Protein AF-V9LFE3-F1 (afdb_monomer_lite)

Sequence (189 aa):
MWGCLYLGGGCLFFPGLFWVCRRCLSGLPLDGWGPEDTVILSTRLVSSVQAVMASTAGFIVATSCSKHVLDDRHWLSDAYVLFAVPYFVYDIYAMFLCHWHRLRVKGHETGGLAAVLGSYLRRELLMVLHHVVMFAVCFPVSVFVRGGRGDFFVGCMFMAEISTPFVCLGKVLIQYRQQHTLLHRLNGL

Structure (mmCIF, N/CA/C/O backbone):
data_AF-V9LFE3-F1
#
_entry.id   AF-V9LFE3-F1
#
loop_
_atom_site.group_PDB
_atom_site.id
_atom_site.type_symbol
_atom_site.label_atom_id
_atom_site.label_alt_id
_atom_site.label_comp_id
_atom_site.label_asym_id
_atom_site.label_entity_id
_atom_site.label_seq_id
_atom_site.pdbx_PDB_ins_code
_atom_site.Cartn_x
_atom_site.Cartn_y
_atom_site.Cartn_z
_atom_site.occupancy
_atom_site.B_iso_or_equiv
_atom_site.auth_seq_id
_atom_site.auth_comp_id
_atom_site.auth_asym_id
_atom_site.auth_atom_id
_atom_site.pdbx_PDB_model_num
ATOM 1 N N . MET A 1 1 ? -22.895 4.779 3.098 1.00 58.62 1 MET A N 1
ATOM 2 C CA . MET A 1 1 ? -22.430 5.762 2.088 1.00 58.62 1 MET A CA 1
ATOM 3 C C . MET A 1 1 ? -20.943 6.093 2.210 1.00 58.62 1 MET A C 1
ATOM 5 O O . MET A 1 1 ? -20.298 6.197 1.180 1.00 58.62 1 MET A O 1
ATOM 9 N N . TRP A 1 2 ? -20.367 6.176 3.416 1.00 77.75 2 TRP A N 1
ATOM 10 C CA . TRP A 1 2 ? -18.939 6.490 3.604 1.00 77.75 2 TRP A CA 1
ATOM 11 C C . TRP A 1 2 ? -17.955 5.464 3.010 1.00 77.75 2 TRP A C 1
ATOM 13 O O . TRP A 1 2 ? -16.903 5.852 2.517 1.00 77.75 2 TRP A O 1
ATOM 23 N N . GLY A 1 3 ? -18.303 4.172 2.963 1.00 80.38 3 GLY A N 1
ATOM 24 C CA . GLY A 1 3 ? -17.391 3.143 2.441 1.00 80.38 3 GLY A CA 1
ATOM 25 C C . GLY A 1 3 ? -17.007 3.311 0.965 1.00 80.38 3 GLY A C 1
ATOM 26 O O . GLY A 1 3 ? -15.838 3.169 0.616 1.00 80.38 3 GLY A O 1
ATOM 27 N N . CYS A 1 4 ? -17.955 3.708 0.109 1.00 85.25 4 CYS A N 1
ATOM 28 C CA . CYS A 1 4 ? -17.670 4.001 -1.300 1.00 85.25 4 CYS A CA 1
ATOM 29 C C . CYS A 1 4 ? -16.761 5.226 -1.462 1.00 85.25 4 CYS A C 1
ATOM 31 O O . CYS A 1 4 ? -15.995 5.295 -2.419 1.00 85.25 4 CYS A O 1
ATOM 33 N N . LEU A 1 5 ? -16.830 6.178 -0.526 1.00 89.69 5 LEU A N 1
ATOM 34 C CA . LEU A 1 5 ? -15.997 7.376 -0.536 1.00 89.69 5 LEU A CA 1
ATOM 35 C C . LEU A 1 5 ? -14.534 7.035 -0.231 1.00 89.69 5 LEU A C 1
ATOM 37 O O . LEU A 1 5 ? -13.647 7.509 -0.933 1.00 89.69 5 LEU A O 1
ATOM 41 N N . TYR A 1 6 ? -14.276 6.170 0.755 1.00 90.31 6 TYR A N 1
ATOM 42 C CA . TYR A 1 6 ? -12.914 5.718 1.068 1.00 90.31 6 TYR A CA 1
ATOM 43 C C . TYR A 1 6 ? -12.318 4.854 -0.047 1.00 90.31 6 TYR A C 1
ATOM 45 O O . TYR A 1 6 ? -11.174 5.077 -0.437 1.00 90.31 6 TYR A O 1
ATOM 53 N N . LEU A 1 7 ? -13.108 3.937 -0.617 1.00 89.19 7 LEU A N 1
ATOM 54 C CA . LEU A 1 7 ? -12.692 3.132 -1.770 1.00 89.19 7 LEU A CA 1
ATOM 55 C C . LEU A 1 7 ? -12.387 4.011 -2.989 1.00 89.19 7 LEU A C 1
ATOM 57 O O . LEU A 1 7 ? -11.324 3.887 -3.591 1.00 89.19 7 L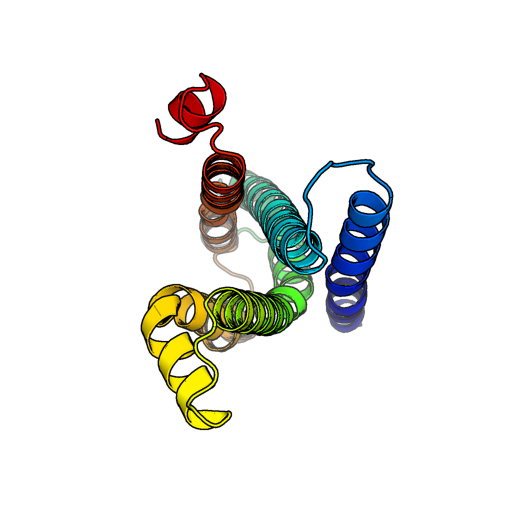EU A O 1
ATOM 61 N N . GLY A 1 8 ? -13.286 4.939 -3.330 1.00 90.44 8 GLY A N 1
ATOM 62 C CA . GLY A 1 8 ? -13.074 5.890 -4.422 1.00 90.44 8 GLY A CA 1
ATOM 63 C C . GLY A 1 8 ? -11.854 6.782 -4.183 1.00 90.44 8 GLY A C 1
ATOM 64 O O . GLY A 1 8 ? -11.051 6.985 -5.092 1.00 90.44 8 GLY A O 1
ATOM 65 N N . GLY A 1 9 ? -11.672 7.244 -2.943 1.00 91.31 9 GLY A N 1
ATOM 66 C CA . GLY A 1 9 ? -10.499 7.998 -2.514 1.00 91.31 9 GLY A CA 1
ATOM 67 C C . GLY A 1 9 ? -9.203 7.224 -2.738 1.00 91.31 9 GLY A C 1
ATOM 68 O O . GLY A 1 9 ? -8.291 7.755 -3.361 1.00 91.31 9 GLY A O 1
ATOM 69 N N . GLY A 1 10 ? -9.138 5.957 -2.319 1.00 91.25 10 GLY A N 1
ATOM 70 C CA . GLY A 1 10 ? -7.977 5.094 -2.558 1.00 91.25 10 GLY A CA 1
ATOM 71 C C . GLY A 1 10 ? -7.714 4.861 -4.050 1.00 91.25 10 GLY A C 1
ATOM 72 O O . GLY A 1 10 ? -6.582 5.018 -4.509 1.00 91.25 10 GLY A O 1
ATOM 73 N N . CYS A 1 11 ? -8.757 4.571 -4.836 1.00 91.69 11 CYS A N 1
ATOM 74 C CA . CYS A 1 11 ? -8.651 4.361 -6.286 1.00 91.69 11 CYS A CA 1
ATOM 75 C C . CYS A 1 11 ? -8.083 5.573 -7.039 1.00 91.69 11 CYS A C 1
ATOM 77 O O . CYS A 1 11 ? -7.427 5.394 -8.060 1.00 91.69 11 CYS A O 1
ATOM 79 N N . LEU A 1 12 ? -8.329 6.794 -6.559 1.00 93.19 12 LEU A N 1
ATOM 80 C CA . LEU A 1 12 ? -7.754 8.011 -7.137 1.00 93.19 12 LEU A CA 1
ATOM 81 C C . LEU A 1 12 ? -6.372 8.321 -6.552 1.00 93.19 12 LEU A C 1
ATOM 83 O O . LEU A 1 12 ? -5.463 8.717 -7.283 1.00 93.19 12 LEU A O 1
ATOM 87 N N . PHE A 1 13 ? -6.205 8.124 -5.244 1.00 93.81 13 PHE A N 1
ATOM 88 C CA . PHE A 1 13 ? -5.008 8.511 -4.511 1.00 93.81 13 PHE A CA 1
ATOM 89 C C . PHE A 1 13 ? -3.768 7.732 -4.956 1.00 93.81 13 PHE A C 1
ATOM 91 O O . PHE A 1 13 ? -2.771 8.361 -5.294 1.00 93.81 13 PHE A O 1
ATOM 98 N N . PHE A 1 14 ? -3.800 6.394 -5.002 1.00 92.56 14 PHE A N 1
ATOM 99 C CA . PHE A 1 14 ? -2.584 5.616 -5.297 1.00 92.56 14 PHE A CA 1
ATOM 100 C C . PHE A 1 14 ? -2.098 5.770 -6.750 1.00 92.56 14 PHE A C 1
ATOM 102 O O . PHE A 1 14 ? -0.917 6.075 -6.943 1.00 92.56 14 PHE A O 1
ATOM 109 N N . PRO A 1 15 ? -2.961 5.664 -7.783 1.00 90.56 15 PRO A N 1
ATOM 110 C CA . PRO A 1 15 ? -2.545 5.927 -9.160 1.00 90.56 15 PRO A CA 1
ATOM 111 C C . PRO A 1 15 ? -2.177 7.397 -9.394 1.00 90.56 15 PRO A C 1
ATOM 113 O O . PRO A 1 15 ? -1.238 7.688 -10.137 1.00 90.56 15 PRO A O 1
ATOM 116 N N . GLY A 1 16 ? -2.882 8.329 -8.741 1.00 91.00 16 GLY A N 1
ATOM 117 C CA . GLY A 1 16 ? -2.567 9.756 -8.791 1.00 91.00 16 GLY A CA 1
ATOM 118 C C . GLY A 1 16 ? -1.192 10.058 -8.197 1.00 91.00 16 GLY A C 1
ATOM 119 O O . GLY A 1 16 ? -0.379 10.724 -8.837 1.00 91.00 16 GLY A O 1
ATOM 120 N N . LEU A 1 17 ? -0.890 9.501 -7.022 1.00 91.75 17 LEU A N 1
ATOM 121 C CA . LEU A 1 17 ? 0.412 9.628 -6.372 1.00 91.75 17 LEU A CA 1
ATOM 122 C C . LEU A 1 17 ? 1.524 9.051 -7.249 1.00 91.75 17 LEU A C 1
ATOM 124 O O . LEU A 1 17 ? 2.542 9.708 -7.443 1.00 91.75 17 LEU A O 1
ATOM 128 N N . PHE A 1 18 ? 1.311 7.877 -7.850 1.00 90.44 18 PHE A N 1
ATOM 129 C CA . PHE A 1 18 ? 2.262 7.304 -8.802 1.00 90.44 18 PHE A CA 1
ATOM 130 C C . PHE A 1 18 ? 2.547 8.245 -9.974 1.00 90.44 18 PHE A C 1
ATOM 132 O O . PHE A 1 18 ? 3.706 8.457 -10.332 1.00 90.44 18 PHE A O 1
ATOM 139 N N . TRP A 1 19 ? 1.500 8.824 -10.567 1.00 89.88 19 TRP A N 1
ATOM 140 C CA . TRP A 1 19 ? 1.645 9.753 -11.682 1.00 89.88 19 TRP A CA 1
ATOM 141 C C . TRP A 1 19 ? 2.422 11.009 -11.279 1.00 89.88 19 TRP A C 1
ATOM 143 O O . TRP A 1 19 ? 3.347 11.398 -11.994 1.00 89.88 19 TRP A O 1
ATOM 153 N N . VAL A 1 20 ? 2.105 11.597 -10.120 1.00 91.06 20 VAL A N 1
ATOM 154 C CA . VAL A 1 20 ? 2.820 12.760 -9.570 1.00 91.06 20 VAL A CA 1
ATOM 155 C C . VAL A 1 20 ? 4.286 12.417 -9.311 1.00 91.06 20 VAL A C 1
ATOM 157 O O . VAL A 1 20 ? 5.162 13.109 -9.827 1.00 91.06 20 VAL A O 1
ATOM 160 N N . CYS A 1 21 ? 4.572 11.319 -8.601 1.00 88.31 21 CYS A N 1
ATOM 161 C CA . CYS A 1 21 ? 5.936 10.855 -8.341 1.00 88.31 21 CYS A CA 1
ATOM 162 C C . CYS A 1 21 ? 6.718 10.673 -9.642 1.00 88.31 21 CYS A C 1
ATOM 164 O O . CYS A 1 21 ? 7.835 11.175 -9.768 1.00 88.31 21 CYS A O 1
ATOM 166 N N . ARG A 1 22 ? 6.110 10.028 -10.642 1.00 86.62 22 ARG A N 1
ATOM 167 C CA . ARG A 1 22 ? 6.733 9.817 -11.948 1.00 86.62 22 ARG A CA 1
ATOM 168 C C . ARG A 1 22 ? 7.043 11.135 -12.645 1.00 86.62 22 ARG A C 1
ATOM 170 O O . ARG A 1 22 ? 8.123 11.268 -13.213 1.00 86.62 22 ARG A O 1
ATOM 177 N N . ARG A 1 23 ? 6.126 12.106 -12.600 1.00 87.25 23 ARG A N 1
ATOM 178 C CA . ARG A 1 23 ? 6.317 13.426 -13.217 1.00 87.25 23 ARG A CA 1
ATOM 179 C C . ARG A 1 23 ? 7.436 14.208 -12.544 1.00 87.25 23 ARG A C 1
ATOM 181 O O . ARG A 1 23 ? 8.324 14.691 -13.242 1.00 87.25 23 ARG A O 1
ATOM 188 N N . CYS A 1 24 ? 7.429 14.267 -11.214 1.00 86.81 24 CYS A N 1
ATOM 189 C CA . CYS A 1 24 ? 8.472 14.926 -10.434 1.00 86.81 24 CYS A CA 1
ATOM 190 C C . CYS A 1 24 ? 9.845 14.297 -10.698 1.00 86.81 24 CYS A C 1
ATOM 192 O O . CYS A 1 24 ? 10.793 15.014 -10.992 1.00 86.81 24 CYS A O 1
ATOM 194 N N . LEU A 1 25 ? 9.938 12.964 -10.679 1.00 85.31 25 LEU A N 1
ATOM 195 C CA . LEU A 1 25 ? 11.189 12.249 -10.935 1.00 85.31 25 LEU A CA 1
ATOM 196 C C . LEU A 1 25 ? 11.677 12.409 -12.379 1.00 85.31 25 LEU A C 1
ATOM 198 O O . LEU A 1 25 ? 12.873 12.549 -12.594 1.00 85.31 25 LEU A O 1
ATOM 202 N N . SER A 1 26 ? 10.771 12.441 -13.363 1.00 81.62 26 SER A N 1
ATOM 203 C CA . SER A 1 26 ? 11.136 12.690 -14.766 1.00 81.62 26 SER A CA 1
ATOM 204 C C . SER A 1 26 ? 11.631 14.114 -15.036 1.00 81.62 26 SER A C 1
ATOM 206 O O . SER A 1 26 ? 12.258 14.351 -16.062 1.00 81.62 26 SER A O 1
ATOM 208 N N . GLY A 1 27 ? 11.324 15.063 -14.145 1.00 76.75 27 GLY A N 1
ATOM 209 C CA . GLY A 1 27 ? 11.787 16.447 -14.235 1.00 76.75 27 GLY A CA 1
ATOM 210 C C . GLY A 1 27 ? 13.125 16.703 -13.540 1.00 76.75 27 GLY A C 1
ATOM 211 O O . GLY A 1 27 ? 13.652 17.807 -13.651 1.00 76.75 27 GLY A O 1
ATOM 212 N N . LEU A 1 28 ? 13.674 15.721 -12.816 1.00 79.62 28 LEU A N 1
ATOM 213 C CA . LEU A 1 28 ? 14.974 15.860 -12.165 1.00 79.62 28 LEU A CA 1
ATOM 214 C C . LEU A 1 28 ? 16.099 15.577 -13.176 1.00 79.62 28 LEU A C 1
ATOM 216 O O . LEU A 1 28 ? 16.044 14.556 -13.864 1.00 79.62 28 LEU A O 1
ATOM 220 N N . PRO A 1 29 ? 17.135 16.432 -13.254 1.00 64.88 29 PRO A N 1
ATOM 221 C CA . PRO A 1 29 ? 18.301 16.213 -14.106 1.00 64.88 29 PRO A CA 1
ATOM 222 C C . PRO A 1 29 ? 19.213 15.158 -13.466 1.00 64.88 29 PRO A C 1
ATOM 224 O O . PRO A 1 29 ? 20.249 15.467 -12.883 1.00 64.88 29 PRO A O 1
ATOM 227 N N . LEU A 1 30 ? 18.774 13.902 -13.493 1.00 68.00 30 LEU A N 1
ATOM 228 C CA . LEU A 1 30 ? 19.536 12.768 -12.987 1.00 68.00 30 LEU A CA 1
ATOM 229 C C . LEU A 1 30 ? 20.220 12.088 -14.170 1.00 68.00 30 LEU A C 1
ATOM 231 O O . LEU A 1 30 ? 19.595 11.348 -14.932 1.00 68.00 30 LEU A O 1
ATOM 235 N N . ASP A 1 31 ? 21.509 12.380 -14.330 1.00 60.41 31 ASP A N 1
ATOM 236 C CA . ASP A 1 31 ? 22.334 11.808 -15.390 1.00 60.41 31 ASP A CA 1
ATOM 237 C C . ASP A 1 31 ? 22.309 10.271 -15.337 1.00 60.41 31 ASP A C 1
ATOM 239 O O . ASP A 1 31 ? 22.557 9.652 -14.299 1.00 60.41 31 ASP A O 1
ATOM 243 N N . GLY A 1 32 ? 21.998 9.649 -16.478 1.00 65.50 32 GLY A N 1
ATOM 244 C CA . GLY A 1 32 ? 22.015 8.193 -16.656 1.00 65.50 32 GLY A CA 1
ATOM 245 C C . GLY A 1 32 ? 20.715 7.451 -16.328 1.00 65.50 32 GLY A C 1
ATOM 246 O O . GLY A 1 32 ? 20.719 6.222 -16.341 1.00 65.50 32 GLY A O 1
ATOM 247 N N . TRP A 1 33 ? 19.611 8.149 -16.048 1.00 69.69 33 TRP A N 1
ATOM 248 C CA . TRP A 1 33 ? 18.337 7.502 -15.722 1.00 69.69 33 TRP A CA 1
ATOM 249 C C . TRP A 1 33 ? 17.529 7.108 -16.949 1.00 69.69 33 TRP A C 1
ATOM 251 O O . TRP A 1 33 ? 17.195 7.940 -17.795 1.00 69.69 33 TRP A O 1
ATOM 261 N N . GLY A 1 34 ? 17.146 5.834 -17.004 1.00 74.25 34 GLY A N 1
ATOM 262 C CA . GLY A 1 34 ? 16.166 5.359 -17.967 1.00 74.25 34 GLY A CA 1
ATOM 263 C C . GLY A 1 34 ? 14.728 5.621 -17.496 1.00 74.25 34 GLY A C 1
ATOM 264 O O . GLY A 1 34 ? 14.469 5.736 -16.295 1.00 74.25 34 GLY A O 1
ATOM 265 N N . PRO A 1 35 ? 13.741 5.604 -18.414 1.00 77.62 35 PRO A N 1
ATOM 266 C CA . PRO A 1 35 ? 12.318 5.641 -18.061 1.00 77.62 35 PRO A CA 1
ATOM 267 C C . PRO A 1 35 ? 11.895 4.551 -17.060 1.00 77.62 35 PRO A C 1
ATOM 269 O O . PRO A 1 35 ? 10.905 4.704 -16.344 1.00 77.62 35 PRO A O 1
ATOM 272 N N . GLU A 1 36 ? 12.637 3.443 -17.012 1.00 80.19 36 GLU A N 1
ATOM 273 C CA . GLU A 1 36 ? 12.375 2.306 -16.131 1.00 80.19 36 GLU A CA 1
ATOM 274 C C . GLU A 1 36 ? 12.757 2.576 -14.673 1.00 80.19 36 GLU A C 1
ATOM 276 O O . GLU A 1 36 ? 12.017 2.196 -13.763 1.00 80.19 36 GLU A O 1
ATOM 281 N N . ASP A 1 37 ? 13.869 3.281 -14.441 1.00 81.69 37 ASP A N 1
ATOM 282 C CA . ASP A 1 37 ? 14.317 3.660 -13.100 1.00 81.69 37 ASP A CA 1
ATOM 283 C C . ASP A 1 37 ? 13.295 4.587 -12.441 1.00 81.69 37 ASP A C 1
ATOM 285 O O . ASP A 1 37 ? 12.937 4.402 -11.274 1.00 81.69 37 ASP A O 1
ATOM 289 N N . THR A 1 38 ? 12.730 5.514 -13.224 1.00 84.88 38 THR A N 1
ATOM 290 C CA . THR A 1 38 ? 11.641 6.395 -12.791 1.00 84.88 38 THR A CA 1
ATOM 291 C C . THR A 1 38 ? 10.412 5.598 -12.355 1.00 84.88 38 THR A C 1
ATOM 293 O O . THR A 1 38 ? 9.830 5.898 -11.313 1.00 84.88 38 THR A O 1
ATOM 296 N N . VAL A 1 39 ? 10.005 4.575 -13.117 1.00 85.44 39 VAL A N 1
ATOM 297 C CA . VAL A 1 39 ? 8.837 3.732 -12.793 1.00 85.44 39 VAL A CA 1
ATOM 298 C C . VAL A 1 39 ? 9.082 2.909 -11.529 1.00 85.44 39 VAL A C 1
ATOM 300 O O . VAL A 1 39 ? 8.218 2.857 -10.649 1.00 85.44 39 VAL A O 1
ATOM 303 N N . ILE A 1 40 ? 10.267 2.307 -11.403 1.00 85.38 40 ILE A N 1
ATOM 304 C CA . ILE A 1 40 ? 10.643 1.506 -10.233 1.00 85.38 40 ILE A CA 1
ATOM 305 C C . ILE A 1 40 ? 10.676 2.375 -8.975 1.00 85.38 40 ILE A C 1
ATOM 307 O O . ILE A 1 40 ? 10.123 1.982 -7.946 1.00 85.38 40 ILE A O 1
ATOM 311 N N . LEU A 1 41 ? 11.295 3.555 -9.046 1.00 87.19 41 LEU A N 1
ATOM 312 C CA . LEU A 1 41 ? 11.370 4.458 -7.904 1.00 87.19 41 LEU A CA 1
ATOM 313 C C . LEU A 1 41 ? 9.994 5.020 -7.535 1.00 87.19 41 LEU A C 1
ATOM 315 O O . LEU A 1 41 ? 9.644 5.012 -6.359 1.00 87.19 41 LEU A O 1
ATOM 319 N N . SER A 1 42 ? 9.185 5.425 -8.519 1.00 88.94 42 SER A N 1
ATOM 320 C CA . SER A 1 42 ? 7.816 5.909 -8.278 1.00 88.94 42 SER A CA 1
ATOM 321 C C . SER A 1 42 ? 6.968 4.858 -7.568 1.00 88.94 42 SER A C 1
ATOM 323 O O . SER A 1 42 ? 6.281 5.176 -6.604 1.00 88.94 42 SER A O 1
ATOM 325 N N . THR A 1 43 ? 7.061 3.596 -7.997 1.00 88.81 43 THR A N 1
ATOM 326 C CA . THR A 1 43 ? 6.357 2.481 -7.346 1.00 88.81 43 THR A CA 1
ATOM 327 C C . THR A 1 43 ? 6.792 2.340 -5.890 1.00 88.81 43 THR A C 1
ATOM 329 O O . THR A 1 43 ? 5.952 2.341 -4.999 1.00 88.81 43 THR A O 1
ATOM 332 N N . ARG A 1 44 ? 8.106 2.325 -5.626 1.00 89.25 44 ARG A N 1
ATOM 333 C CA . ARG A 1 44 ? 8.642 2.216 -4.260 1.00 89.25 44 ARG A CA 1
ATOM 334 C C . ARG A 1 44 ? 8.225 3.379 -3.362 1.00 89.25 44 ARG A C 1
ATOM 336 O O . ARG A 1 44 ? 7.980 3.152 -2.184 1.00 89.25 44 ARG A O 1
ATOM 343 N N . LEU A 1 45 ? 8.142 4.598 -3.898 1.00 89.88 45 LEU A N 1
ATOM 344 C CA . LEU A 1 45 ? 7.671 5.768 -3.153 1.00 89.88 45 LEU A CA 1
ATOM 345 C C . LEU A 1 45 ? 6.198 5.629 -2.761 1.00 89.88 45 LEU A C 1
ATOM 347 O O . LEU A 1 45 ? 5.860 5.896 -1.611 1.00 89.88 45 LEU A O 1
ATOM 351 N N . VAL A 1 46 ? 5.339 5.172 -3.679 1.00 92.88 46 VAL A N 1
ATOM 352 C CA . VAL A 1 46 ? 3.919 4.921 -3.383 1.00 92.88 46 VAL A CA 1
ATOM 353 C C . VAL A 1 46 ? 3.778 3.871 -2.282 1.00 92.88 46 VAL A C 1
ATOM 355 O O . VAL A 1 46 ? 3.042 4.108 -1.324 1.00 92.88 46 VAL A O 1
ATOM 358 N N . SER A 1 47 ? 4.528 2.766 -2.359 1.00 91.62 47 SER A N 1
ATOM 359 C CA . SER A 1 47 ? 4.523 1.728 -1.320 1.00 91.62 47 SER A CA 1
ATOM 360 C C . SER A 1 47 ? 5.020 2.254 0.033 1.00 91.62 47 SER A C 1
ATOM 362 O O . SER A 1 47 ? 4.402 1.988 1.059 1.00 91.62 47 SER A O 1
ATOM 364 N N . SER A 1 48 ? 6.082 3.070 0.057 1.00 91.50 48 SER A N 1
ATOM 365 C CA . SER A 1 48 ? 6.567 3.713 1.288 1.00 91.50 48 SER A CA 1
ATOM 366 C C . SER A 1 48 ? 5.528 4.650 1.908 1.00 91.50 48 SER A C 1
ATOM 368 O O . SER A 1 48 ? 5.338 4.640 3.123 1.00 91.50 48 SER A O 1
ATOM 370 N N . VAL A 1 49 ? 4.843 5.461 1.092 1.00 93.56 49 VAL A N 1
ATOM 371 C CA . VAL A 1 49 ? 3.789 6.367 1.572 1.00 93.56 49 VAL A CA 1
ATOM 372 C C . VAL A 1 49 ? 2.617 5.576 2.133 1.00 93.56 49 VAL A C 1
ATOM 374 O O . VAL A 1 49 ? 2.130 5.916 3.210 1.00 93.56 49 VAL A O 1
ATOM 377 N N . GLN A 1 50 ? 2.194 4.502 1.456 1.00 94.44 50 GLN A N 1
ATOM 378 C CA . GLN A 1 50 ? 1.174 3.614 2.001 1.00 94.44 50 GLN A CA 1
ATOM 379 C C . GLN A 1 50 ? 1.606 3.111 3.373 1.00 94.44 50 GLN A C 1
ATOM 381 O O . GLN A 1 50 ? 0.869 3.304 4.336 1.00 94.44 50 GLN A O 1
ATOM 386 N N . ALA A 1 51 ? 2.798 2.530 3.468 1.00 92.75 51 ALA A N 1
ATOM 387 C CA . ALA A 1 51 ? 3.266 1.875 4.676 1.00 92.75 51 ALA A CA 1
ATOM 388 C C . ALA A 1 51 ? 3.347 2.824 5.878 1.00 92.75 51 ALA A C 1
ATOM 390 O O . ALA A 1 51 ? 2.981 2.453 6.996 1.00 92.75 51 ALA A O 1
ATOM 391 N N . VAL A 1 52 ? 3.767 4.073 5.654 1.00 93.81 52 VAL A N 1
ATOM 392 C CA . VAL A 1 52 ? 3.749 5.121 6.684 1.00 93.81 52 VAL A CA 1
ATOM 393 C C . VAL A 1 52 ? 2.318 5.450 7.099 1.00 93.81 52 VAL A C 1
ATOM 395 O O . VAL A 1 52 ? 2.040 5.526 8.296 1.00 93.81 52 VAL A O 1
ATOM 398 N N . MET A 1 53 ? 1.390 5.604 6.149 1.00 95.31 53 MET A N 1
ATOM 399 C CA . MET A 1 53 ? -0.019 5.845 6.475 1.00 95.31 53 MET A CA 1
ATOM 400 C C . MET A 1 53 ? -0.627 4.670 7.251 1.00 95.31 53 MET A C 1
ATOM 402 O O . MET A 1 53 ? -1.328 4.904 8.232 1.00 95.31 53 MET A O 1
ATOM 406 N N . ALA A 1 54 ? -0.332 3.429 6.852 1.00 94.44 54 ALA A N 1
ATOM 407 C CA . ALA A 1 54 ? -0.823 2.217 7.501 1.00 94.44 54 ALA A CA 1
ATOM 408 C C . ALA A 1 54 ? -0.301 2.136 8.923 1.00 94.44 54 ALA A C 1
ATOM 410 O O . ALA A 1 54 ? -1.082 2.027 9.862 1.00 94.44 54 ALA A O 1
ATOM 411 N N . SER A 1 55 ? 1.005 2.306 9.097 1.00 93.81 55 SER A N 1
ATOM 412 C CA . SER A 1 55 ? 1.637 2.263 10.412 1.00 93.81 55 SER A CA 1
ATOM 413 C C . SER A 1 55 ? 1.125 3.369 11.329 1.00 93.81 55 SER A C 1
ATOM 415 O O . SER A 1 55 ? 0.853 3.122 12.500 1.00 93.81 55 SER A O 1
ATOM 417 N N . THR A 1 56 ? 0.918 4.574 10.792 1.00 95.19 56 THR A N 1
ATOM 418 C CA . THR A 1 56 ? 0.355 5.700 11.550 1.00 95.19 56 THR A CA 1
ATOM 419 C C . THR A 1 56 ? -1.084 5.415 11.974 1.00 95.19 56 THR A C 1
ATOM 421 O O . THR A 1 56 ? -1.427 5.567 13.146 1.00 95.19 56 THR A O 1
ATOM 424 N N . ALA A 1 57 ? -1.926 4.949 11.046 1.00 95.00 57 ALA A N 1
ATOM 425 C CA . ALA A 1 57 ? -3.301 4.566 11.348 1.00 95.00 57 ALA A CA 1
ATOM 426 C C . ALA A 1 57 ? -3.351 3.422 12.369 1.00 95.00 57 ALA A C 1
ATOM 428 O O . ALA A 1 57 ? -4.131 3.468 13.319 1.00 95.00 57 ALA A O 1
ATOM 429 N N . GLY A 1 58 ? -2.469 2.435 12.213 1.00 94.31 58 GLY A N 1
ATOM 430 C CA . GLY A 1 58 ? -2.317 1.307 13.117 1.00 94.31 58 GLY A CA 1
ATOM 431 C C . GLY A 1 58 ? -1.931 1.723 14.528 1.00 94.31 58 GLY A C 1
ATOM 432 O O . GLY A 1 58 ? -2.555 1.275 15.486 1.00 94.31 58 GLY A O 1
ATOM 433 N N . PHE A 1 59 ? -0.975 2.644 14.657 1.00 95.00 59 PHE A N 1
ATOM 434 C CA . PHE A 1 59 ? -0.557 3.202 15.939 1.00 95.00 59 PHE A CA 1
ATOM 435 C C . PHE A 1 59 ? -1.695 3.955 16.637 1.00 95.00 59 PHE A C 1
ATOM 437 O O . PHE A 1 59 ? -1.938 3.742 17.825 1.00 95.00 59 PHE A O 1
ATOM 444 N N . ILE A 1 60 ? -2.439 4.789 15.903 1.00 95.12 60 ILE A N 1
ATOM 445 C CA . ILE A 1 60 ? -3.594 5.522 16.446 1.00 95.12 60 ILE A CA 1
ATOM 446 C C . ILE A 1 60 ? -4.669 4.548 16.936 1.00 95.12 60 ILE A C 1
ATOM 448 O O . ILE A 1 60 ? -5.164 4.689 18.053 1.00 95.12 60 ILE A O 1
ATOM 452 N N . VAL A 1 61 ? -5.013 3.538 16.133 1.00 93.44 61 VAL A N 1
ATOM 453 C CA . VAL A 1 61 ? -6.019 2.533 16.503 1.00 93.44 61 VAL A CA 1
ATOM 454 C C . VAL A 1 61 ? -5.558 1.722 17.718 1.00 93.44 61 VAL A C 1
ATOM 456 O O . VAL A 1 61 ? -6.304 1.594 18.686 1.00 93.44 61 VAL A O 1
ATOM 459 N N . ALA A 1 62 ? -4.321 1.220 17.711 1.00 92.75 62 ALA A N 1
ATOM 460 C CA . ALA A 1 62 ? -3.791 0.387 18.788 1.00 92.75 62 ALA A CA 1
ATOM 461 C C . ALA A 1 62 ? -3.685 1.147 20.118 1.00 92.75 62 ALA A C 1
ATOM 463 O O . ALA A 1 62 ? -4.046 0.619 21.167 1.00 92.75 62 ALA A O 1
ATOM 464 N N . THR A 1 63 ? -3.240 2.404 20.096 1.00 92.56 63 THR A N 1
ATOM 465 C CA . THR A 1 63 ? -3.177 3.226 21.315 1.00 92.56 63 THR A CA 1
ATOM 466 C C . THR A 1 63 ? -4.569 3.588 21.832 1.00 92.56 63 THR A C 1
ATOM 468 O O . THR A 1 63 ? -4.799 3.530 23.043 1.00 92.56 63 THR A O 1
ATOM 471 N N . SER A 1 64 ? -5.520 3.868 20.936 1.00 91.50 64 SER A N 1
ATOM 472 C CA . SER A 1 64 ? -6.898 4.220 21.303 1.00 91.50 64 SER A CA 1
ATOM 473 C C . SER A 1 64 ? -7.695 3.043 21.873 1.00 91.50 64 SER A C 1
ATOM 475 O O . SER A 1 64 ? -8.508 3.245 22.770 1.00 91.50 64 SER A O 1
ATOM 477 N N . CYS A 1 65 ? -7.440 1.820 21.399 1.00 90.00 65 CYS A N 1
ATOM 478 C CA . CYS A 1 65 ? -8.126 0.592 21.824 1.00 90.00 65 CYS A CA 1
ATOM 479 C C . CYS A 1 65 ? -7.314 -0.238 22.838 1.00 90.00 65 CYS A C 1
ATOM 481 O O . CYS A 1 65 ? -7.532 -1.439 22.987 1.00 90.00 65 CYS A O 1
ATOM 483 N N . SER A 1 66 ? -6.330 0.374 23.505 1.00 87.88 66 SER A N 1
ATOM 484 C CA . SER A 1 66 ? -5.391 -0.334 24.389 1.00 87.88 66 SER A CA 1
ATOM 485 C C . SER A 1 66 ? -5.997 -0.788 25.722 1.00 87.88 66 SER A C 1
ATOM 487 O O . SER A 1 66 ? -5.436 -1.671 26.369 1.00 87.88 66 SER A O 1
ATOM 489 N N . LYS A 1 67 ? -7.132 -0.212 26.147 1.00 84.88 67 LYS A N 1
ATOM 490 C CA . LYS A 1 67 ? -7.770 -0.526 27.438 1.00 84.88 67 LYS A CA 1
ATOM 491 C C . LYS A 1 67 ? -8.616 -1.794 27.367 1.00 84.88 67 LYS A C 1
ATOM 493 O O . LYS A 1 67 ? -8.455 -2.673 28.210 1.00 84.88 67 LYS A O 1
ATOM 498 N N . HIS A 1 68 ? -9.473 -1.913 26.353 1.00 87.88 68 HIS A N 1
ATOM 499 C CA . HIS A 1 68 ? -10.274 -3.106 26.093 1.00 87.88 68 HIS A CA 1
ATOM 500 C C . HIS A 1 68 ? -10.013 -3.613 24.675 1.00 87.88 68 HIS A C 1
ATOM 502 O O . HIS A 1 68 ? -10.815 -3.425 23.767 1.00 87.88 68 HIS A O 1
ATOM 508 N N . VAL A 1 69 ? -8.898 -4.328 24.502 1.00 87.62 69 VAL A N 1
ATOM 509 C CA . VAL A 1 69 ? -8.387 -4.782 23.192 1.00 87.62 69 VAL A CA 1
ATOM 510 C C . VAL A 1 69 ? -9.379 -5.590 22.340 1.00 87.62 69 VAL A C 1
ATOM 512 O O . VAL A 1 69 ? -9.223 -5.655 21.122 1.00 87.62 69 VAL A O 1
ATOM 515 N N . LEU A 1 70 ? -10.387 -6.216 22.959 1.00 87.06 70 LEU A N 1
ATOM 516 C CA . LEU A 1 70 ? -11.424 -6.987 22.267 1.00 87.06 70 LEU A CA 1
ATOM 517 C C . LEU A 1 70 ? -12.658 -6.154 21.896 1.00 87.06 70 LEU A C 1
ATOM 519 O O . LEU A 1 70 ? -13.231 -6.390 20.832 1.00 87.06 70 LEU A O 1
ATOM 523 N N . ASP A 1 71 ? -13.060 -5.200 22.733 1.00 87.38 71 ASP A N 1
ATOM 524 C CA . ASP A 1 71 ? -14.362 -4.526 22.621 1.00 87.38 71 ASP A CA 1
ATOM 525 C C . ASP A 1 71 ? -14.262 -3.064 22.173 1.00 87.38 71 ASP A C 1
ATOM 527 O O . ASP A 1 71 ? -15.218 -2.540 21.594 1.00 87.38 71 ASP A O 1
ATOM 531 N N . ASP A 1 72 ? -13.116 -2.415 22.395 1.00 87.38 72 ASP A N 1
ATOM 532 C CA 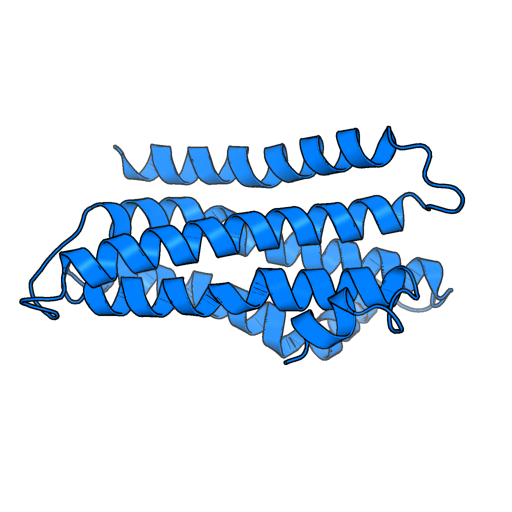. ASP A 1 72 ? -12.886 -1.044 21.954 1.00 87.38 72 ASP A CA 1
ATOM 533 C C . ASP A 1 72 ? -12.887 -0.975 20.423 1.00 87.38 72 ASP A C 1
ATOM 535 O O . ASP A 1 72 ? -12.267 -1.791 19.734 1.00 87.38 72 ASP A O 1
ATOM 539 N N . ARG A 1 73 ? -13.564 0.050 19.894 1.00 88.25 73 ARG A N 1
ATOM 540 C CA . ARG A 1 73 ? -13.655 0.327 18.458 1.00 88.25 73 ARG A CA 1
ATOM 541 C C . ARG A 1 73 ? -13.053 1.672 18.123 1.00 88.25 73 ARG A C 1
ATOM 543 O O . ARG A 1 73 ? -13.247 2.646 18.848 1.00 88.25 73 ARG A O 1
ATOM 550 N N . HIS A 1 74 ? -12.425 1.753 16.961 1.00 91.19 74 HIS A N 1
ATOM 551 C CA . HIS A 1 74 ? -11.942 3.003 16.414 1.00 91.19 74 HIS A CA 1
ATOM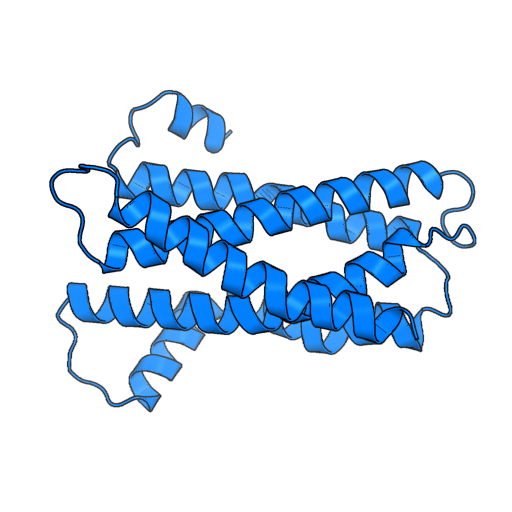 552 C C . HIS A 1 74 ? -12.320 3.101 14.938 1.00 91.19 74 HIS A C 1
ATOM 554 O O . HIS A 1 74 ? -11.920 2.269 14.133 1.00 91.19 74 HIS A O 1
ATOM 560 N N . TRP A 1 75 ? -13.044 4.156 14.554 1.00 90.12 75 TRP A N 1
ATOM 561 C CA . TRP A 1 75 ? -13.556 4.351 13.185 1.00 90.12 75 TRP A CA 1
ATOM 562 C C . TRP A 1 75 ? -12.468 4.274 12.098 1.00 90.12 75 TRP A C 1
ATOM 564 O O . TRP A 1 75 ? -12.739 3.888 10.961 1.00 90.12 75 TRP A O 1
ATOM 574 N N . LEU A 1 76 ? -11.228 4.636 12.454 1.00 91.31 76 LEU A N 1
ATOM 575 C CA . LEU A 1 76 ? -10.074 4.582 11.557 1.00 91.31 76 LEU A CA 1
ATOM 576 C C . LEU A 1 76 ? -9.737 3.154 11.111 1.00 91.31 76 LEU A C 1
ATOM 578 O O . LEU A 1 76 ? -9.178 3.003 10.030 1.00 91.31 76 LEU A O 1
ATOM 582 N N . SER A 1 77 ? -10.088 2.123 11.891 1.00 90.19 77 SER A N 1
ATOM 583 C CA . SER A 1 77 ? -9.867 0.727 11.503 1.00 90.19 77 SER A CA 1
ATOM 584 C C . SER A 1 77 ? -10.631 0.413 10.211 1.00 90.19 77 SER A C 1
ATOM 586 O O . SER A 1 77 ? -10.017 0.074 9.204 1.00 90.19 77 SER A O 1
ATOM 588 N N . ASP A 1 78 ? -11.942 0.652 10.183 1.00 90.56 78 ASP A N 1
ATOM 589 C CA . ASP A 1 78 ? -12.787 0.402 9.009 1.00 90.56 78 ASP A CA 1
ATOM 590 C C . ASP A 1 78 ? -12.485 1.362 7.853 1.00 90.56 78 ASP A C 1
ATOM 592 O O . ASP A 1 78 ? -12.389 0.945 6.695 1.00 90.56 78 ASP A O 1
ATOM 596 N N . ALA A 1 79 ? -12.309 2.652 8.157 1.00 91.56 79 ALA A N 1
ATOM 597 C CA . ALA A 1 79 ? -12.039 3.662 7.138 1.00 91.56 79 ALA A CA 1
ATOM 598 C C . ALA A 1 79 ? -10.719 3.385 6.404 1.00 91.56 79 ALA A C 1
ATOM 600 O O . ALA A 1 79 ? -10.672 3.449 5.173 1.00 91.56 79 ALA A O 1
ATOM 601 N N . TYR A 1 80 ? -9.660 3.037 7.143 1.00 92.44 80 TYR A N 1
ATOM 602 C CA . TYR A 1 80 ? -8.355 2.767 6.553 1.00 92.44 80 TYR A CA 1
ATOM 603 C C . TYR A 1 80 ? -8.319 1.432 5.807 1.00 92.44 80 TYR A C 1
ATOM 605 O O . TYR A 1 80 ? -7.763 1.386 4.713 1.00 92.44 80 TYR A O 1
ATOM 613 N N . VAL A 1 81 ? -8.964 0.374 6.326 1.00 91.88 81 VAL A N 1
ATOM 614 C CA . VAL A 1 81 ? -9.119 -0.898 5.593 1.00 91.88 81 VAL A CA 1
ATOM 615 C C . VAL A 1 81 ? -9.726 -0.639 4.207 1.00 91.88 81 VAL A C 1
ATOM 617 O O . VAL A 1 81 ? -9.177 -1.079 3.198 1.00 91.88 81 VAL A O 1
ATOM 620 N N . LEU A 1 82 ? -10.826 0.118 4.138 1.00 91.81 82 LEU A N 1
ATOM 621 C CA . LEU A 1 82 ? -11.504 0.432 2.875 1.00 91.81 82 LEU A CA 1
ATOM 622 C C . LEU A 1 82 ? -10.661 1.329 1.962 1.00 91.81 82 LEU A C 1
ATOM 624 O O . LEU A 1 82 ? -10.639 1.123 0.752 1.00 91.81 82 LEU A O 1
ATOM 628 N N . PHE A 1 83 ? -9.941 2.296 2.526 1.00 92.88 83 PHE A N 1
ATOM 629 C CA . PHE A 1 83 ? -9.025 3.143 1.766 1.00 92.88 83 PHE A CA 1
ATOM 630 C C . PHE A 1 83 ? -7.820 2.369 1.208 1.00 92.88 83 PHE A C 1
ATOM 632 O O . PHE A 1 83 ? -7.359 2.681 0.115 1.00 92.88 83 PHE A O 1
ATOM 639 N N . ALA A 1 84 ? -7.317 1.355 1.918 1.00 91.25 84 ALA A N 1
ATOM 640 C CA . ALA A 1 84 ? -6.129 0.589 1.541 1.00 91.25 84 ALA A CA 1
ATOM 641 C C . ALA A 1 84 ? -6.397 -0.515 0.501 1.00 91.25 84 ALA A C 1
ATOM 643 O O . ALA A 1 84 ? -5.479 -0.918 -0.207 1.00 91.25 84 ALA A O 1
ATOM 644 N N . VAL A 1 85 ? -7.634 -0.998 0.351 1.00 90.75 85 VAL A N 1
ATOM 645 C CA . VAL A 1 85 ? -7.971 -2.050 -0.631 1.00 90.75 85 VAL A CA 1
ATOM 646 C C . VAL A 1 85 ? -7.511 -1.734 -2.063 1.00 90.75 85 VAL A C 1
ATOM 648 O O . VAL A 1 85 ? -6.849 -2.584 -2.667 1.00 90.75 85 VAL A O 1
ATOM 651 N N . PRO A 1 86 ? -7.789 -0.539 -2.620 1.00 91.94 86 PRO A N 1
ATOM 652 C CA . PRO A 1 86 ? -7.314 -0.168 -3.948 1.00 91.94 86 PRO A CA 1
ATOM 653 C C . PRO A 1 86 ? -5.793 -0.229 -4.095 1.00 91.94 86 PRO A C 1
ATOM 655 O O . PRO A 1 86 ? -5.310 -0.554 -5.179 1.00 91.94 86 PRO A O 1
ATOM 658 N N . TYR A 1 87 ? -5.039 0.041 -3.021 1.00 91.25 87 TYR A N 1
ATOM 659 C CA . TYR A 1 87 ? -3.583 -0.075 -3.041 1.00 91.25 87 TYR A CA 1
ATOM 660 C C . TYR A 1 87 ? -3.136 -1.510 -3.280 1.00 91.25 87 TYR A C 1
ATOM 662 O O . TYR A 1 87 ? -2.295 -1.713 -4.142 1.00 91.25 87 TYR A O 1
ATOM 670 N N . PHE A 1 88 ? -3.699 -2.507 -2.590 1.00 89.69 88 PHE A N 1
ATOM 671 C CA . PHE A 1 88 ? -3.249 -3.894 -2.762 1.00 89.69 88 PHE A CA 1
ATOM 672 C C . PHE A 1 88 ? -3.427 -4.384 -4.205 1.00 89.69 88 PHE A C 1
ATOM 674 O O . PHE A 1 88 ? -2.559 -5.068 -4.743 1.00 89.69 88 PHE A O 1
ATOM 681 N N . VAL A 1 89 ? -4.522 -3.983 -4.860 1.00 88.50 89 VAL A N 1
ATOM 682 C CA . VAL A 1 89 ? -4.764 -4.283 -6.280 1.00 88.50 89 VAL A CA 1
ATOM 683 C C . VAL A 1 89 ? -3.776 -3.529 -7.175 1.00 88.50 89 VAL A C 1
ATOM 685 O O . VAL A 1 89 ? -3.176 -4.113 -8.079 1.00 88.50 89 VAL A O 1
ATOM 688 N N . TYR A 1 90 ? -3.590 -2.235 -6.912 1.00 89.50 90 TYR A N 1
ATOM 689 C CA . TYR A 1 90 ? -2.650 -1.390 -7.640 1.00 89.50 90 TYR A CA 1
ATOM 690 C C . TYR A 1 90 ? -1.196 -1.885 -7.515 1.00 89.50 90 TYR A C 1
ATOM 692 O O . TYR A 1 90 ? -0.476 -1.912 -8.513 1.00 89.50 90 TYR A O 1
ATOM 700 N N . ASP A 1 91 ? -0.761 -2.310 -6.329 1.00 88.38 91 ASP A N 1
ATOM 701 C CA . ASP A 1 91 ? 0.627 -2.684 -6.052 1.00 88.38 91 ASP A CA 1
ATOM 702 C C . ASP A 1 91 ? 0.999 -4.009 -6.730 1.00 88.38 91 ASP A C 1
ATOM 704 O O . ASP A 1 91 ? 2.087 -4.122 -7.289 1.00 88.38 91 ASP A O 1
ATOM 708 N N . ILE A 1 92 ? 0.062 -4.965 -6.838 1.00 86.88 92 ILE A N 1
ATOM 709 C CA . ILE A 1 92 ? 0.242 -6.174 -7.667 1.00 86.88 92 ILE A CA 1
ATOM 710 C C . ILE A 1 92 ? 0.538 -5.785 -9.123 1.00 86.88 92 ILE A C 1
ATOM 712 O O . ILE A 1 92 ? 1.485 -6.293 -9.733 1.00 86.88 92 ILE A O 1
ATOM 716 N N . TYR A 1 93 ? -0.239 -4.853 -9.683 1.00 87.19 93 TYR A N 1
ATOM 717 C CA . TYR A 1 93 ? -0.009 -4.360 -11.041 1.00 87.19 93 TYR A CA 1
ATOM 718 C C . TYR A 1 93 ? 1.337 -3.626 -11.167 1.00 87.19 93 TYR A C 1
ATOM 720 O O . TYR A 1 93 ? 2.100 -3.883 -12.103 1.00 87.19 93 TYR A O 1
ATOM 728 N N . ALA A 1 94 ? 1.669 -2.749 -10.219 1.00 85.62 94 ALA A N 1
ATOM 729 C CA . ALA A 1 94 ? 2.913 -1.985 -10.235 1.00 85.62 94 ALA A CA 1
ATOM 730 C C . ALA A 1 94 ? 4.154 -2.887 -10.080 1.00 85.62 94 ALA A C 1
ATOM 732 O O . ALA A 1 94 ? 5.164 -2.691 -10.764 1.00 85.62 94 ALA A O 1
ATOM 733 N N . MET A 1 95 ? 4.066 -3.932 -9.253 1.00 84.62 95 MET A N 1
ATOM 734 C CA . MET A 1 95 ? 5.087 -4.969 -9.125 1.00 84.62 95 MET A CA 1
ATOM 735 C C . MET A 1 95 ? 5.283 -5.741 -10.435 1.00 84.62 95 MET A C 1
ATOM 737 O O . MET A 1 95 ? 6.430 -5.962 -10.837 1.00 84.62 95 MET A O 1
ATOM 741 N N . PHE A 1 96 ? 4.199 -6.119 -11.123 1.00 85.25 96 PHE A N 1
ATOM 742 C CA . PHE A 1 96 ? 4.281 -6.767 -12.436 1.00 85.25 96 PHE A CA 1
ATOM 743 C C . PHE A 1 96 ? 4.951 -5.856 -13.472 1.00 85.25 96 PHE A C 1
ATOM 745 O O . PHE A 1 96 ? 5.867 -6.289 -14.172 1.00 85.25 96 PHE A O 1
ATOM 752 N N . LEU A 1 97 ? 4.566 -4.576 -13.521 1.00 83.50 97 LEU A N 1
ATOM 753 C CA . LEU A 1 97 ? 5.164 -3.592 -14.424 1.00 83.50 97 LEU A CA 1
ATOM 754 C C . LEU A 1 97 ? 6.670 -3.421 -14.159 1.00 83.50 97 LEU A C 1
ATOM 756 O O . LEU A 1 97 ? 7.476 -3.425 -15.091 1.00 83.50 97 LEU A O 1
ATOM 760 N N . CYS A 1 98 ? 7.073 -3.341 -12.889 1.00 80.12 98 CYS A N 1
ATOM 761 C CA . CYS A 1 98 ? 8.483 -3.275 -12.505 1.00 80.12 98 CYS A CA 1
ATOM 762 C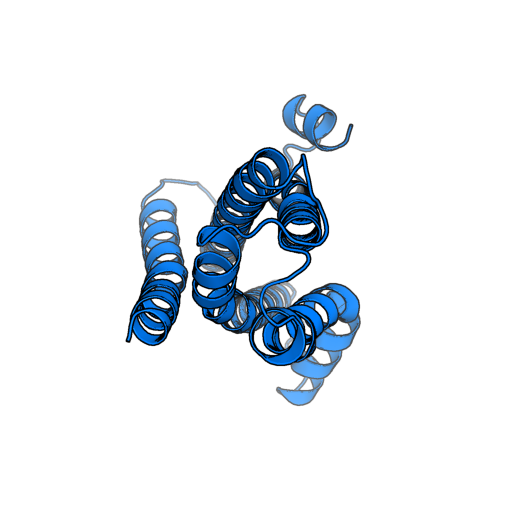 C . CYS A 1 98 ? 9.267 -4.537 -12.904 1.00 80.12 98 CYS A C 1
ATOM 764 O O . CYS A 1 98 ? 10.440 -4.441 -13.271 1.00 80.12 98 CYS A O 1
ATOM 766 N N . HIS A 1 99 ? 8.652 -5.721 -12.811 1.00 82.00 99 HIS A N 1
ATOM 767 C CA . HIS A 1 99 ? 9.265 -6.980 -13.247 1.00 82.00 99 HIS A CA 1
ATOM 768 C C . HIS A 1 99 ? 9.422 -7.041 -14.766 1.00 82.00 99 HIS A C 1
ATOM 770 O O . HIS A 1 99 ? 10.487 -7.415 -15.257 1.00 82.00 99 HIS A O 1
ATOM 776 N N . TRP A 1 100 ? 8.395 -6.611 -15.503 1.00 80.38 100 TRP A N 1
ATOM 777 C CA . TRP A 1 100 ? 8.416 -6.533 -16.961 1.00 80.38 100 TRP A CA 1
ATOM 778 C C . TRP A 1 100 ? 9.554 -5.636 -17.465 1.00 80.38 100 TRP A C 1
ATOM 780 O O . TRP A 1 100 ? 10.340 -6.055 -18.313 1.00 80.38 100 TRP A O 1
ATOM 790 N N . HIS A 1 101 ? 9.702 -4.439 -16.891 1.00 78.62 101 HIS A N 1
ATOM 791 C CA . HIS A 1 101 ? 10.806 -3.529 -17.211 1.00 78.62 101 HIS A CA 1
ATOM 792 C C . HIS A 1 101 ? 12.179 -4.153 -16.913 1.00 78.62 101 HIS A C 1
ATOM 794 O O . HIS A 1 101 ? 13.033 -4.249 -17.793 1.00 78.62 101 HIS A O 1
ATOM 800 N N . ARG A 1 102 ? 12.357 -4.744 -15.722 1.00 73.94 102 ARG A N 1
ATOM 801 C CA . ARG A 1 102 ? 13.612 -5.434 -15.365 1.00 73.94 102 ARG A CA 1
ATOM 802 C C . ARG A 1 102 ? 13.999 -6.562 -16.328 1.00 73.94 102 ARG A C 1
ATOM 804 O O . ARG A 1 102 ? 15.192 -6.808 -16.508 1.00 73.94 102 ARG A O 1
ATOM 811 N N . LEU A 1 103 ? 13.027 -7.265 -16.910 1.00 74.94 103 LEU A N 1
ATOM 812 C CA . LEU A 1 103 ? 13.284 -8.293 -17.921 1.00 74.94 103 LEU A CA 1
ATOM 813 C C . LEU A 1 103 ? 13.744 -7.693 -19.255 1.00 74.94 103 LEU A C 1
ATOM 815 O O . LEU A 1 103 ? 14.671 -8.237 -19.857 1.00 74.94 103 LEU A O 1
ATOM 819 N N . ARG A 1 104 ? 13.162 -6.560 -19.677 1.00 72.31 104 ARG A N 1
ATOM 820 C CA . ARG A 1 104 ? 13.558 -5.856 -20.907 1.00 72.31 104 ARG A CA 1
ATOM 821 C C . ARG A 1 104 ? 14.993 -5.350 -20.851 1.00 72.31 104 ARG A C 1
ATOM 823 O O . ARG A 1 104 ? 15.764 -5.635 -21.761 1.00 72.31 104 ARG A O 1
ATOM 830 N N . VAL A 1 105 ? 15.393 -4.694 -19.759 1.00 68.00 105 VAL A N 1
ATOM 831 C CA . VAL A 1 105 ? 16.779 -4.206 -19.597 1.00 68.00 105 VAL A CA 1
ATOM 832 C C . VAL A 1 105 ? 17.805 -5.338 -19.555 1.00 68.00 105 VAL A C 1
ATOM 834 O O . VAL A 1 105 ? 18.938 -5.160 -19.992 1.00 68.00 105 VAL A O 1
ATOM 837 N N . LYS A 1 106 ? 17.426 -6.531 -19.081 1.00 64.19 106 LYS A N 1
ATOM 838 C CA . LYS A 1 106 ? 18.313 -7.706 -19.076 1.00 64.19 106 LYS A CA 1
ATOM 839 C C . LYS A 1 106 ? 18.393 -8.443 -20.421 1.00 64.19 106 LYS A C 1
ATOM 841 O O . LYS A 1 106 ? 19.081 -9.459 -20.485 1.00 64.19 106 LYS A O 1
ATOM 846 N N . GLY A 1 107 ? 17.711 -7.970 -21.470 1.00 60.28 107 GLY A N 1
ATOM 847 C CA . GLY A 1 107 ? 17.788 -8.538 -22.822 1.00 60.28 107 GLY A CA 1
ATOM 848 C C . GLY A 1 107 ? 17.222 -9.958 -22.964 1.00 60.28 107 GLY A C 1
ATOM 849 O O . GLY A 1 107 ? 17.510 -10.637 -23.944 1.00 60.28 107 GLY A O 1
ATOM 850 N N . HIS A 1 108 ? 16.429 -10.434 -21.998 1.00 58.06 108 HIS A N 1
ATOM 851 C CA . HIS A 1 108 ? 15.819 -11.770 -22.020 1.00 58.06 108 HIS A CA 1
ATOM 852 C C . HIS A 1 108 ? 14.465 -11.742 -22.763 1.00 58.06 108 HIS A C 1
ATOM 854 O O . HIS A 1 108 ? 13.412 -11.998 -22.181 1.00 58.06 108 HIS A O 1
ATOM 860 N N . GLU A 1 109 ? 14.471 -11.405 -24.056 1.00 56.81 109 GLU A N 1
ATOM 861 C CA . GLU A 1 109 ? 13.267 -11.400 -24.911 1.00 56.81 109 GLU A CA 1
ATOM 862 C C . GLU A 1 109 ? 12.971 -12.777 -25.544 1.00 56.81 109 GLU A C 1
ATOM 864 O O . GLU A 1 109 ? 12.908 -12.915 -26.761 1.00 56.81 109 GLU A O 1
ATOM 869 N N . THR A 1 110 ? 12.786 -13.833 -24.745 1.00 51.06 110 THR A N 1
ATOM 870 C CA . THR A 1 110 ? 12.555 -15.195 -25.291 1.00 51.06 110 THR A CA 1
ATOM 871 C C . THR A 1 110 ? 11.437 -15.982 -24.601 1.00 51.06 110 THR A C 1
ATOM 873 O O . THR A 1 110 ? 11.498 -17.202 -24.473 1.00 51.06 110 THR A O 1
ATOM 876 N N . GLY A 1 111 ? 10.359 -15.314 -24.183 1.00 59.41 111 GLY A N 1
ATOM 877 C CA . GLY A 1 111 ? 9.162 -16.015 -23.711 1.00 59.41 111 GLY A CA 1
ATOM 878 C C . GLY A 1 111 ? 7.893 -15.177 -23.820 1.00 59.41 111 GLY A C 1
ATOM 879 O O . GLY A 1 111 ? 7.898 -13.998 -23.481 1.00 59.41 111 GLY A O 1
ATOM 880 N N . GLY A 1 112 ? 6.794 -15.786 -24.278 1.00 75.94 112 GLY A N 1
ATOM 881 C CA . GLY A 1 112 ? 5.478 -15.137 -24.323 1.00 75.94 112 GLY A CA 1
ATOM 882 C C . GLY A 1 112 ? 4.973 -14.699 -22.938 1.00 75.94 112 GLY A C 1
ATOM 883 O O . GLY A 1 112 ? 5.548 -15.060 -21.910 1.00 75.94 112 GLY A O 1
ATOM 884 N N . LEU A 1 113 ? 3.858 -13.959 -22.895 1.00 75.38 113 LEU A N 1
ATOM 885 C CA . LEU A 1 113 ? 3.267 -13.392 -21.667 1.00 75.38 113 LEU A CA 1
ATOM 886 C C . LEU A 1 113 ? 3.163 -14.413 -20.513 1.00 75.38 113 LEU A C 1
ATOM 888 O O . LEU A 1 113 ? 3.454 -14.083 -19.367 1.00 75.38 113 LEU A O 1
ATOM 892 N N . ALA A 1 114 ? 2.813 -15.666 -20.822 1.00 76.88 114 ALA A N 1
ATOM 893 C CA . ALA A 1 114 ? 2.713 -16.755 -19.849 1.00 76.88 114 ALA A CA 1
ATOM 894 C C . ALA A 1 114 ? 4.059 -17.114 -19.190 1.00 76.88 114 ALA A C 1
ATOM 896 O O . ALA A 1 114 ? 4.106 -17.378 -17.991 1.00 76.88 114 ALA A O 1
ATOM 897 N N . ALA A 1 115 ? 5.165 -17.082 -19.940 1.00 79.44 115 ALA A N 1
ATOM 898 C CA . ALA A 1 115 ? 6.501 -17.322 -19.397 1.00 79.44 115 ALA A CA 1
ATOM 899 C C . ALA A 1 115 ? 6.945 -16.164 -18.493 1.00 79.44 115 ALA A C 1
ATOM 901 O O . ALA A 1 115 ? 7.518 -16.391 -17.425 1.00 79.44 115 ALA A O 1
ATOM 902 N N . VAL A 1 116 ? 6.618 -14.925 -18.874 1.00 78.88 116 VAL A N 1
ATOM 903 C CA . VAL A 1 116 ? 6.904 -13.746 -18.048 1.00 78.88 116 VAL A CA 1
ATOM 904 C C . VAL A 1 116 ? 6.093 -13.777 -16.754 1.00 78.88 116 VAL A C 1
ATOM 906 O O . VAL A 1 116 ? 6.682 -13.639 -15.683 1.00 78.88 116 VAL A O 1
ATOM 909 N N . LEU A 1 117 ? 4.789 -14.058 -16.830 1.00 81.12 117 LEU A N 1
ATOM 910 C CA . LEU A 1 117 ? 3.918 -14.242 -15.665 1.00 81.12 117 LEU A CA 1
ATOM 911 C C . LEU A 1 117 ? 4.396 -15.388 -14.764 1.00 81.12 117 LEU A C 1
ATOM 913 O O . LEU A 1 117 ? 4.491 -15.211 -13.553 1.00 81.12 117 LEU A O 1
ATOM 917 N N . GLY A 1 118 ? 4.773 -16.534 -15.336 1.00 80.69 118 GLY A N 1
ATOM 918 C CA . GLY A 1 118 ? 5.327 -17.656 -14.575 1.00 80.69 118 GLY A CA 1
ATOM 919 C C . GLY A 1 118 ? 6.643 -17.303 -13.873 1.00 80.69 118 GLY A C 1
ATOM 920 O O . GLY A 1 118 ? 6.846 -17.656 -12.711 1.00 80.69 118 GLY A O 1
ATOM 921 N N . SER A 1 119 ? 7.528 -16.555 -14.542 1.00 80.62 119 SER A N 1
ATOM 922 C CA . SER A 1 119 ? 8.786 -16.079 -13.948 1.00 80.62 119 SER A CA 1
ATOM 923 C C . SER A 1 119 ? 8.558 -15.061 -12.828 1.00 80.62 119 SER A C 1
ATOM 925 O O . SER A 1 119 ? 9.260 -15.100 -11.817 1.00 80.62 119 SER A O 1
ATOM 927 N N . TYR A 1 120 ? 7.571 -14.180 -13.004 1.00 80.31 120 TYR A N 1
ATOM 928 C CA . TYR A 1 120 ? 7.166 -13.167 -12.040 1.00 80.31 120 TYR A CA 1
ATOM 929 C C . TYR A 1 120 ? 6.616 -13.826 -10.782 1.00 80.31 120 TYR A C 1
ATOM 931 O O . TYR A 1 120 ? 7.161 -13.621 -9.700 1.00 80.31 120 TYR A O 1
ATOM 939 N N . LEU A 1 121 ? 5.620 -14.702 -10.940 1.00 81.56 121 LEU A N 1
ATOM 940 C CA . LEU A 1 121 ? 5.022 -15.431 -9.829 1.00 81.56 121 LEU A CA 1
ATOM 941 C C . LEU A 1 121 ? 6.054 -16.273 -9.088 1.00 81.56 121 LEU A C 1
ATOM 943 O O . LEU A 1 121 ? 5.997 -16.333 -7.875 1.00 81.56 121 LEU A O 1
ATOM 947 N N . ARG A 1 122 ? 7.023 -16.892 -9.773 1.00 82.50 122 ARG A N 1
ATOM 948 C CA . ARG A 1 122 ? 8.059 -17.686 -9.097 1.00 82.50 122 ARG A CA 1
ATOM 949 C C . ARG A 1 122 ? 9.068 -16.824 -8.331 1.00 82.50 122 ARG A C 1
ATOM 951 O O . ARG A 1 122 ? 9.504 -17.231 -7.260 1.00 82.50 122 ARG A O 1
ATOM 958 N N . ARG A 1 123 ? 9.480 -15.674 -8.879 1.00 79.44 123 ARG A N 1
ATOM 959 C CA . ARG A 1 123 ? 10.499 -14.802 -8.259 1.00 79.44 123 ARG A CA 1
ATOM 960 C C . ARG A 1 123 ? 9.936 -13.914 -7.155 1.00 79.44 123 ARG A C 1
ATOM 962 O O . ARG A 1 123 ? 10.619 -13.700 -6.164 1.00 79.44 123 ARG A O 1
ATOM 969 N N . GLU A 1 124 ? 8.715 -13.424 -7.323 1.00 82.25 124 GLU A N 1
ATOM 970 C CA . GLU A 1 124 ? 8.061 -12.477 -6.412 1.00 82.25 124 GLU A CA 1
ATOM 971 C C . GLU A 1 124 ? 6.884 -13.133 -5.660 1.00 82.25 124 GLU A C 1
ATOM 973 O O . GLU A 1 124 ? 6.017 -12.431 -5.139 1.00 82.25 124 GLU A O 1
ATOM 978 N N . LEU A 1 125 ? 6.847 -14.476 -5.585 1.00 85.25 125 LEU A N 1
ATOM 979 C CA . LEU A 1 125 ? 5.718 -15.255 -5.050 1.00 85.25 125 LEU A CA 1
ATOM 980 C C . LEU A 1 125 ? 5.247 -14.743 -3.696 1.00 85.25 125 LEU A C 1
ATOM 982 O O . LEU A 1 125 ? 4.058 -14.542 -3.499 1.00 85.25 125 LEU A O 1
ATOM 986 N N . LEU A 1 126 ? 6.185 -14.547 -2.771 1.00 85.50 126 LEU A N 1
ATOM 987 C CA . LEU A 1 126 ? 5.879 -14.209 -1.386 1.00 85.50 126 LEU A CA 1
ATOM 988 C C . LEU A 1 126 ? 5.241 -12.819 -1.272 1.00 85.50 126 LEU A C 1
ATOM 990 O O . LEU A 1 126 ? 4.270 -12.654 -0.542 1.00 85.50 126 LEU A O 1
ATOM 994 N N . MET A 1 127 ? 5.723 -11.847 -2.051 1.00 86.62 127 MET A N 1
ATOM 995 C CA . MET A 1 127 ? 5.159 -10.495 -2.077 1.00 86.62 127 MET A CA 1
ATOM 996 C C . MET A 1 127 ? 3.790 -10.473 -2.761 1.00 86.62 127 MET A C 1
ATOM 998 O O . MET A 1 127 ? 2.865 -9.846 -2.251 1.00 86.62 127 MET A O 1
ATOM 1002 N N . VAL A 1 128 ? 3.629 -11.187 -3.882 1.00 86.38 128 VAL A N 1
ATOM 1003 C CA . VAL A 1 128 ? 2.331 -11.291 -4.571 1.00 86.38 128 VAL A CA 1
ATOM 1004 C C . VAL A 1 128 ? 1.314 -12.000 -3.682 1.00 86.38 128 VAL A C 1
ATOM 1006 O O . VAL A 1 128 ? 0.195 -11.520 -3.521 1.00 86.38 128 VAL A O 1
ATOM 1009 N N . LEU A 1 129 ? 1.711 -13.114 -3.065 1.00 89.62 129 LEU A N 1
ATOM 1010 C CA . LEU A 1 129 ? 0.870 -13.878 -2.153 1.00 89.62 129 LEU A CA 1
ATOM 1011 C C . LEU A 1 129 ? 0.445 -13.028 -0.954 1.00 89.62 129 LEU A C 1
ATOM 1013 O O . LEU A 1 129 ? -0.734 -13.046 -0.624 1.00 89.62 129 LEU A O 1
ATOM 1017 N N . HIS A 1 130 ? 1.355 -12.251 -0.354 1.00 89.81 130 HIS A N 1
ATOM 1018 C CA . HIS A 1 130 ? 1.025 -11.302 0.719 1.00 89.81 130 HIS A CA 1
ATOM 1019 C C . HIS A 1 130 ? -0.109 -10.364 0.304 1.00 89.81 130 HIS A C 1
ATOM 1021 O O . HIS A 1 130 ? -1.142 -10.325 0.962 1.00 89.81 130 HIS A O 1
ATOM 1027 N N . HIS A 1 131 ? 0.019 -9.684 -0.838 1.00 89.50 131 HIS A N 1
ATOM 1028 C CA . HIS A 1 131 ? -0.997 -8.737 -1.311 1.00 89.50 131 HIS A CA 1
ATOM 1029 C C . HIS A 1 131 ? -2.330 -9.423 -1.644 1.00 89.50 131 HIS A C 1
ATOM 1031 O O . HIS A 1 131 ? -3.396 -8.894 -1.325 1.00 89.50 131 HIS A O 1
ATOM 1037 N N . VAL A 1 132 ? -2.281 -10.626 -2.226 1.00 89.75 132 VAL A N 1
ATOM 1038 C CA . VAL A 1 132 ? -3.479 -11.430 -2.506 1.00 89.75 132 VAL A CA 1
ATOM 1039 C C . VAL A 1 132 ? -4.166 -11.863 -1.212 1.00 89.75 132 VAL A C 1
ATOM 1041 O O . VAL A 1 132 ? -5.382 -11.746 -1.121 1.00 89.75 132 VAL A O 1
ATOM 1044 N N . VAL A 1 133 ? -3.425 -12.315 -0.198 1.00 90.88 133 VAL A N 1
ATOM 1045 C CA . VAL A 1 133 ? -3.983 -12.695 1.111 1.00 90.88 133 VAL A CA 1
ATOM 1046 C C . VAL A 1 133 ? -4.571 -11.477 1.822 1.00 90.88 133 VAL A C 1
ATOM 1048 O O . VAL A 1 133 ? -5.687 -11.553 2.337 1.00 90.88 133 VAL A O 1
ATOM 1051 N N . MET A 1 134 ? -3.884 -10.333 1.795 1.00 88.88 134 MET A N 1
ATOM 1052 C CA . MET A 1 134 ? -4.380 -9.095 2.402 1.00 88.88 134 MET A CA 1
ATOM 1053 C C . MET A 1 134 ? -5.709 -8.650 1.776 1.00 88.88 134 MET A C 1
ATOM 1055 O O . MET A 1 134 ? -6.645 -8.289 2.490 1.00 88.88 134 MET A O 1
ATOM 1059 N N . PHE A 1 135 ? -5.834 -8.750 0.451 1.00 88.75 135 PHE A N 1
ATOM 1060 C CA . PHE A 1 135 ? -7.057 -8.397 -0.268 1.00 88.75 135 PHE A CA 1
ATOM 1061 C C . PHE A 1 135 ? -8.173 -9.454 -0.165 1.00 88.75 135 PHE A C 1
ATOM 1063 O O . PHE A 1 135 ? -9.332 -9.107 0.043 1.00 88.75 135 PHE A O 1
ATOM 1070 N N . ALA A 1 136 ? -7.856 -10.738 -0.324 1.00 89.31 136 ALA A N 1
ATOM 1071 C CA . ALA A 1 136 ? -8.857 -11.801 -0.431 1.00 89.31 136 ALA A CA 1
ATOM 1072 C C . ALA A 1 136 ? -9.276 -12.390 0.923 1.00 89.31 136 ALA A C 1
ATOM 1074 O O . ALA A 1 136 ? -10.351 -12.975 1.023 1.00 89.31 136 ALA A O 1
ATOM 1075 N N . VAL A 1 137 ? -8.441 -12.250 1.957 1.00 90.31 137 VAL A N 1
ATOM 1076 C CA . VAL A 1 137 ? -8.677 -12.837 3.284 1.00 90.31 137 VAL A CA 1
ATOM 1077 C C . VAL A 1 137 ? -8.754 -11.754 4.351 1.00 90.31 137 VAL A C 1
ATOM 1079 O O . VAL A 1 137 ? -9.784 -11.635 5.012 1.00 90.31 137 VAL A O 1
ATOM 1082 N N . CYS A 1 138 ? -7.712 -10.931 4.507 1.00 88.12 138 CYS A N 1
ATOM 1083 C CA . CYS A 1 138 ? -7.672 -9.958 5.602 1.00 88.12 138 CYS A CA 1
ATOM 1084 C C . CYS A 1 138 ? -8.773 -8.902 5.460 1.00 88.12 138 CYS A C 1
ATOM 1086 O O . CYS A 1 138 ? -9.466 -8.620 6.433 1.00 88.12 138 CYS A O 1
ATOM 1088 N N . PHE A 1 139 ? -9.005 -8.376 4.254 1.00 88.69 139 PHE A N 1
ATOM 1089 C CA . PHE A 1 139 ? -10.069 -7.399 4.019 1.00 88.69 139 PHE A CA 1
ATOM 1090 C C . PHE A 1 139 ? -11.477 -7.934 4.356 1.00 88.69 139 PHE A C 1
ATOM 1092 O O . PHE A 1 139 ? -12.154 -7.307 5.180 1.00 88.69 139 PHE A O 1
ATOM 1099 N N . PRO A 1 140 ? -11.941 -9.084 3.816 1.00 88.62 140 PRO A N 1
ATOM 1100 C CA . PRO A 1 140 ? -13.261 -9.602 4.163 1.00 88.62 140 PRO A CA 1
ATOM 1101 C C . PRO A 1 140 ? -13.397 -9.956 5.642 1.00 88.62 140 PRO A C 1
ATOM 1103 O O . PRO A 1 140 ? -14.450 -9.719 6.237 1.00 88.62 140 PRO A O 1
ATOM 1106 N N . VAL A 1 141 ? -12.330 -10.481 6.254 1.00 88.62 141 VAL A N 1
ATOM 1107 C CA . VAL A 1 141 ? -12.315 -10.769 7.690 1.00 88.62 141 VAL A CA 1
ATOM 1108 C C . VAL A 1 141 ? -12.487 -9.479 8.491 1.00 88.62 141 VAL A C 1
ATOM 1110 O O . VAL A 1 141 ? -13.360 -9.425 9.355 1.00 88.62 141 VAL A O 1
ATOM 1113 N N . SER A 1 142 ? -11.735 -8.422 8.171 1.00 85.94 142 SER A N 1
ATOM 1114 C CA . SER A 1 142 ? -11.794 -7.139 8.876 1.00 85.94 142 SER A CA 1
ATOM 1115 C C . SER A 1 142 ? -13.130 -6.409 8.724 1.00 85.94 142 SER A C 1
ATOM 1117 O O . SER A 1 142 ? -13.571 -5.786 9.688 1.00 85.94 142 SER A O 1
ATOM 1119 N N . VAL A 1 143 ? -13.783 -6.484 7.559 1.00 85.62 143 VAL A N 1
ATOM 1120 C CA . VAL A 1 143 ? -15.026 -5.731 7.295 1.00 85.62 143 VAL A CA 1
ATOM 1121 C C . VAL A 1 143 ? -16.288 -6.532 7.613 1.00 85.62 143 VAL A C 1
ATOM 1123 O O . VAL A 1 143 ? -17.219 -5.989 8.203 1.00 85.62 143 VAL A O 1
ATOM 1126 N N . PHE A 1 144 ? -16.346 -7.812 7.237 1.00 86.75 144 PHE A N 1
ATOM 1127 C CA . PHE A 1 144 ? -17.587 -8.594 7.313 1.00 86.75 144 PHE A CA 1
ATOM 1128 C C . PHE A 1 144 ? -17.626 -9.550 8.506 1.00 86.75 144 PHE A C 1
ATOM 1130 O O . PHE A 1 144 ? -18.671 -9.694 9.133 1.00 86.75 144 PHE A O 1
ATOM 1137 N N . VAL A 1 145 ? -16.505 -10.197 8.840 1.00 86.12 145 VAL A N 1
ATOM 1138 C CA . VAL A 1 145 ? -16.473 -11.248 9.880 1.00 86.12 145 VAL A CA 1
ATOM 1139 C C . VAL A 1 145 ? -16.244 -10.664 11.274 1.00 86.12 145 VAL A C 1
ATOM 1141 O O . VAL A 1 145 ? -16.802 -11.143 12.257 1.00 86.12 145 VAL A O 1
ATOM 1144 N N . ARG A 1 146 ? -15.447 -9.599 11.362 1.00 84.50 146 ARG A N 1
ATOM 1145 C CA . ARG A 1 146 ? -14.983 -8.992 12.614 1.00 84.50 146 ARG A CA 1
ATOM 1146 C C . ARG A 1 146 ? -16.097 -8.501 13.543 1.00 84.50 146 ARG A C 1
ATOM 1148 O O . ARG A 1 146 ? -15.880 -8.394 14.747 1.00 84.50 146 ARG A O 1
ATOM 1155 N N . GLY A 1 147 ? -17.266 -8.141 13.006 1.00 81.50 147 GLY A N 1
ATOM 1156 C CA . GLY A 1 147 ? -18.395 -7.628 13.799 1.00 81.50 147 GLY A CA 1
ATOM 1157 C C . GLY A 1 147 ? -18.082 -6.348 14.597 1.00 81.50 147 GLY A C 1
ATOM 1158 O O . GLY A 1 147 ? -18.781 -6.030 15.565 1.00 81.50 147 GLY A O 1
ATOM 1159 N N . GLY A 1 148 ? -17.019 -5.628 14.213 1.00 80.94 148 GLY A N 1
ATOM 1160 C CA . GLY A 1 148 ? -16.485 -4.463 14.923 1.00 80.94 148 GLY A CA 1
ATOM 1161 C C . GLY A 1 148 ? -15.875 -4.790 16.288 1.00 80.94 148 GLY A C 1
ATOM 1162 O O . GLY A 1 148 ? -16.085 -4.051 17.237 1.00 80.94 148 GLY A O 1
ATOM 1163 N N . ARG A 1 149 ? -15.192 -5.923 16.433 1.00 86.44 149 ARG A N 1
ATOM 1164 C CA . ARG A 1 149 ? -14.386 -6.247 17.619 1.00 86.44 149 ARG A CA 1
ATOM 1165 C C . ARG A 1 149 ? -12.908 -6.352 17.251 1.00 86.44 149 ARG A C 1
ATOM 1167 O O . ARG A 1 149 ? -12.567 -6.551 16.087 1.00 86.44 149 ARG A O 1
ATOM 1174 N N . GLY A 1 150 ? -12.020 -6.257 18.234 1.00 87.88 150 GLY A N 1
ATOM 1175 C CA . GLY A 1 150 ? -10.590 -6.498 18.027 1.00 87.88 150 GLY A CA 1
ATOM 1176 C C . GLY A 1 150 ? -9.882 -5.446 17.165 1.00 87.88 150 GLY A C 1
ATOM 1177 O O . GLY A 1 150 ? -8.919 -5.778 16.474 1.00 87.88 150 GLY A O 1
ATOM 1178 N N . ASP A 1 151 ? -10.342 -4.190 17.178 1.00 91.12 151 ASP A N 1
ATOM 1179 C CA . ASP A 1 151 ? -9.712 -3.073 16.455 1.00 91.12 151 ASP A CA 1
ATOM 1180 C C . ASP A 1 151 ? -8.240 -2.903 16.833 1.00 91.12 151 ASP A C 1
ATOM 1182 O O . ASP A 1 151 ? -7.415 -2.631 15.962 1.00 91.12 151 ASP A O 1
ATOM 1186 N N . PHE A 1 152 ? -7.894 -3.152 18.098 1.00 90.75 152 PHE A N 1
ATOM 1187 C CA . PHE A 1 152 ? -6.513 -3.159 18.574 1.00 90.75 152 PHE A CA 1
ATOM 1188 C C . PHE A 1 152 ? -5.609 -4.056 17.714 1.00 90.75 152 PHE A C 1
ATOM 1190 O O . PHE A 1 152 ? -4.562 -3.614 17.241 1.00 90.75 152 PHE A O 1
ATOM 1197 N N . PHE A 1 153 ? -6.040 -5.293 17.443 1.00 90.69 153 PHE A N 1
ATOM 1198 C CA . PHE A 1 153 ? -5.265 -6.254 16.655 1.00 90.69 153 PHE A CA 1
ATOM 1199 C C . PHE A 1 153 ? -5.153 -5.845 15.185 1.00 90.69 153 PHE A C 1
ATOM 1201 O O . PHE A 1 153 ? -4.096 -6.024 14.583 1.00 90.69 153 PHE A O 1
ATOM 1208 N N . VAL A 1 154 ? -6.206 -5.248 14.615 1.00 91.12 154 VAL A N 1
ATOM 1209 C CA . VAL A 1 154 ? -6.146 -4.659 13.266 1.00 91.12 154 VAL A CA 1
ATOM 1210 C C . VAL A 1 154 ? -5.105 -3.538 13.229 1.00 91.12 154 VAL A C 1
ATOM 1212 O O . VAL A 1 154 ? -4.283 -3.493 12.315 1.00 91.12 154 VAL A O 1
ATOM 1215 N N . GLY A 1 155 ? -5.078 -2.690 14.261 1.00 90.62 155 GLY A N 1
ATOM 1216 C CA . GLY A 1 155 ? -4.067 -1.650 14.413 1.00 90.62 155 GLY A CA 1
ATOM 1217 C C . GLY A 1 155 ? -2.645 -2.213 14.490 1.00 90.62 155 GLY A C 1
ATOM 1218 O O . GLY A 1 155 ? -1.750 -1.733 13.794 1.00 90.62 155 GLY A O 1
ATOM 1219 N N . CYS A 1 156 ? -2.439 -3.289 15.254 1.00 91.31 156 CYS A N 1
ATOM 1220 C CA . CYS A 1 156 ? -1.160 -3.999 15.302 1.00 91.31 156 CYS A CA 1
ATOM 1221 C C . CYS A 1 156 ? -0.739 -4.564 13.941 1.00 91.31 156 CYS A C 1
ATOM 1223 O O . CYS A 1 156 ? 0.423 -4.422 13.567 1.00 91.31 156 CYS A O 1
ATOM 1225 N N . MET A 1 157 ? -1.663 -5.161 13.182 1.00 90.25 157 MET A N 1
ATOM 1226 C CA . MET A 1 157 ? -1.349 -5.668 11.842 1.00 90.25 157 MET A CA 1
ATOM 1227 C C . MET A 1 157 ? -0.940 -4.547 10.886 1.00 90.25 157 MET A C 1
ATOM 1229 O O . MET A 1 157 ? -0.001 -4.720 10.117 1.00 90.25 157 MET A O 1
ATOM 1233 N N . PHE A 1 158 ? -1.581 -3.379 10.957 1.00 91.38 158 PHE A N 1
ATOM 1234 C CA . PHE A 1 158 ? -1.192 -2.227 10.140 1.00 91.38 158 PHE A CA 1
ATOM 1235 C C . PHE A 1 158 ? 0.202 -1.691 10.466 1.00 91.38 158 PHE A C 1
ATOM 1237 O O . PHE A 1 158 ? 0.924 -1.277 9.562 1.00 91.38 158 PHE A O 1
ATOM 1244 N N . MET A 1 159 ? 0.612 -1.734 11.736 1.00 90.44 159 MET A N 1
ATOM 1245 C CA . MET A 1 159 ? 1.963 -1.333 12.139 1.00 90.44 159 MET A CA 1
ATOM 1246 C C . MET A 1 159 ? 3.064 -2.246 11.583 1.00 90.44 159 MET A C 1
ATOM 1248 O O . MET A 1 159 ? 4.211 -1.812 11.501 1.00 90.44 159 MET A O 1
ATOM 1252 N N . ALA A 1 160 ? 2.749 -3.474 11.156 1.00 88.81 160 ALA A N 1
ATOM 1253 C CA . ALA A 1 160 ? 3.737 -4.384 10.570 1.00 88.81 160 ALA A CA 1
ATOM 1254 C C . ALA A 1 160 ? 4.327 -3.862 9.242 1.00 88.81 160 ALA A C 1
ATOM 1256 O O . ALA A 1 160 ? 5.457 -4.204 8.880 1.00 88.81 160 ALA A O 1
ATOM 1257 N N . GLU A 1 161 ? 3.602 -2.984 8.545 1.00 87.94 161 GLU A N 1
ATOM 1258 C CA . GLU A 1 161 ? 4.038 -2.393 7.276 1.00 87.94 161 GLU A CA 1
ATOM 1259 C C . GLU A 1 161 ? 5.174 -1.372 7.447 1.00 87.94 161 GLU A C 1
ATOM 1261 O O . GLU A 1 161 ? 5.797 -0.984 6.462 1.00 87.94 161 GLU A O 1
ATOM 1266 N N . ILE A 1 162 ? 5.534 -0.973 8.677 1.00 87.56 162 ILE A N 1
ATOM 1267 C CA . ILE A 1 162 ? 6.595 0.022 8.920 1.00 87.56 162 ILE A CA 1
ATOM 1268 C C . ILE A 1 162 ? 7.958 -0.397 8.357 1.00 87.56 162 ILE A C 1
ATOM 1270 O O . ILE A 1 162 ? 8.804 0.452 8.100 1.00 87.56 162 ILE A O 1
ATOM 1274 N N . SER A 1 163 ? 8.172 -1.692 8.124 1.00 85.62 163 SER A N 1
ATOM 1275 C CA . SER A 1 163 ? 9.389 -2.229 7.506 1.00 85.62 163 SER A CA 1
ATOM 1276 C C . SER A 1 163 ? 9.509 -1.901 6.008 1.00 85.62 163 SER A C 1
ATOM 1278 O O . SER A 1 163 ? 10.618 -1.731 5.495 1.00 85.62 163 SER A O 1
ATOM 1280 N N . THR A 1 164 ? 8.387 -1.745 5.301 1.00 86.38 164 THR A N 1
ATOM 1281 C CA . THR A 1 164 ? 8.314 -1.484 3.856 1.00 86.38 164 THR A CA 1
ATOM 1282 C C . THR A 1 164 ? 9.108 -0.248 3.401 1.00 86.38 164 THR A C 1
ATOM 1284 O O . THR A 1 164 ? 9.879 -0.384 2.445 1.00 86.38 164 THR A O 1
ATOM 1287 N N . PRO A 1 165 ? 9.040 0.937 4.051 1.00 80.44 165 PRO A N 1
ATOM 1288 C CA . PRO A 1 165 ? 9.863 2.084 3.664 1.00 80.44 165 PRO A CA 1
ATOM 1289 C C . PRO A 1 165 ? 11.365 1.806 3.782 1.00 80.44 165 PRO A C 1
ATOM 1291 O O . PRO A 1 165 ? 12.119 2.230 2.905 1.00 80.44 165 PRO A O 1
ATOM 1294 N N . PHE A 1 166 ? 11.804 1.042 4.788 1.00 82.31 166 PHE A N 1
ATOM 1295 C CA . PHE A 1 166 ? 13.213 0.665 4.946 1.00 82.31 166 PHE A CA 1
ATOM 1296 C C . PHE A 1 166 ? 13.649 -0.334 3.871 1.00 82.31 166 PHE A C 1
ATOM 1298 O O . PHE A 1 166 ? 14.700 -0.174 3.248 1.00 82.31 166 PHE A O 1
ATOM 1305 N N . VAL A 1 167 ? 12.823 -1.337 3.562 1.00 83.44 167 VAL A N 1
ATOM 1306 C CA . VAL A 1 167 ? 13.110 -2.293 2.479 1.00 83.44 167 VAL A CA 1
ATOM 1307 C C . VAL A 1 167 ? 13.162 -1.582 1.120 1.00 83.44 167 VAL A C 1
ATOM 1309 O O . VAL A 1 167 ? 14.060 -1.846 0.311 1.00 83.44 167 VAL A O 1
ATOM 1312 N N . CYS A 1 168 ? 12.237 -0.654 0.857 1.00 82.75 168 CYS A N 1
ATOM 1313 C CA . CYS A 1 168 ? 12.234 0.153 -0.363 1.00 82.75 168 CYS A CA 1
ATOM 1314 C C . CYS A 1 168 ? 13.465 1.064 -0.444 1.00 82.75 168 CYS A C 1
ATOM 1316 O O . CYS A 1 168 ? 14.125 1.075 -1.488 1.00 82.75 168 CYS A O 1
ATOM 1318 N N . LEU A 1 169 ? 13.819 1.766 0.638 1.00 79.00 169 LEU A N 1
ATOM 1319 C CA . LEU A 1 169 ? 15.013 2.612 0.707 1.00 79.00 169 LEU A CA 1
ATOM 1320 C C . LEU A 1 169 ? 16.290 1.796 0.476 1.00 79.00 169 LEU A C 1
ATOM 1322 O O . LEU A 1 169 ? 17.129 2.184 -0.335 1.00 79.00 169 LEU A O 1
ATOM 1326 N N . GLY A 1 170 ? 16.400 0.615 1.084 1.00 78.75 170 GLY A N 1
ATOM 1327 C CA . GLY A 1 170 ? 17.524 -0.297 0.878 1.00 78.75 170 GLY A CA 1
ATOM 1328 C C . GLY A 1 170 ? 17.698 -0.681 -0.592 1.00 78.75 170 GLY A C 1
ATOM 1329 O O . GLY A 1 170 ? 18.795 -0.566 -1.140 1.00 78.75 170 GLY A O 1
ATOM 1330 N N . LYS A 1 171 ? 16.608 -1.057 -1.276 1.00 80.25 171 LYS A N 1
ATOM 1331 C CA . LYS A 1 171 ? 16.640 -1.388 -2.713 1.00 80.25 171 LYS A CA 1
ATOM 1332 C C . LYS A 1 171 ? 17.011 -0.184 -3.590 1.00 80.25 171 LYS A C 1
ATOM 1334 O O . LYS A 1 171 ? 17.663 -0.369 -4.618 1.00 80.25 171 LYS A O 1
ATOM 1339 N N . VAL A 1 172 ? 16.605 1.030 -3.208 1.00 78.75 172 VAL A N 1
ATOM 1340 C CA . VAL A 1 172 ? 16.995 2.275 -3.894 1.00 78.75 172 VAL A CA 1
ATOM 1341 C C . VAL A 1 172 ? 18.489 2.533 -3.706 1.00 78.75 172 VAL A C 1
ATOM 1343 O O . VAL A 1 172 ? 19.202 2.687 -4.689 1.00 78.75 172 VAL A O 1
ATOM 1346 N N . LEU A 1 173 ? 19.005 2.470 -2.479 1.00 76.19 173 LEU A N 1
ATOM 1347 C CA . LEU A 1 173 ? 20.429 2.686 -2.199 1.00 76.19 173 LEU A CA 1
ATOM 1348 C C . LEU A 1 173 ? 21.336 1.697 -2.951 1.00 76.19 173 LEU A C 1
ATOM 1350 O O . LEU A 1 173 ? 22.387 2.088 -3.460 1.00 76.19 173 LEU A O 1
ATOM 1354 N N . ILE A 1 174 ? 20.910 0.436 -3.085 1.00 77.56 174 ILE A N 1
ATOM 1355 C CA . ILE A 1 174 ? 21.616 -0.575 -3.889 1.00 77.56 174 ILE A CA 1
ATOM 1356 C C . ILE A 1 174 ? 21.639 -0.184 -5.374 1.00 77.56 174 ILE A C 1
ATOM 1358 O O . ILE A 1 174 ? 22.690 -0.249 -6.008 1.00 77.56 174 ILE A O 1
ATOM 1362 N N . GLN A 1 175 ? 20.505 0.256 -5.926 1.00 72.00 175 GLN A N 1
ATOM 1363 C CA . GLN A 1 175 ? 20.390 0.668 -7.330 1.00 72.00 175 GLN A CA 1
ATOM 1364 C C . GLN A 1 175 ? 21.287 1.872 -7.660 1.00 72.00 175 GLN A C 1
ATOM 1366 O O . GLN A 1 175 ? 21.856 1.930 -8.744 1.00 72.00 175 GLN A O 1
ATOM 1371 N N . TYR A 1 176 ? 21.498 2.773 -6.699 1.00 69.56 176 TYR A N 1
ATOM 1372 C CA . TYR A 1 176 ? 22.384 3.933 -6.840 1.00 69.56 176 TYR A CA 1
ATOM 1373 C C . TYR A 1 176 ? 23.861 3.621 -6.538 1.00 69.56 176 TYR A C 1
ATOM 1375 O O . TYR A 1 176 ? 24.679 4.537 -6.472 1.00 69.56 176 TYR A O 1
ATOM 1383 N N . ARG A 1 177 ? 24.225 2.349 -6.298 1.00 68.25 177 ARG A N 1
ATOM 1384 C CA . ARG A 1 177 ? 25.561 1.930 -5.819 1.00 68.25 177 ARG A CA 1
ATOM 1385 C C . ARG A 1 177 ? 26.021 2.666 -4.549 1.00 68.25 177 ARG A C 1
ATOM 1387 O O . ARG A 1 177 ? 27.206 2.708 -4.234 1.00 68.25 177 ARG A O 1
ATOM 1394 N N . GLN A 1 178 ? 25.082 3.188 -3.763 1.00 65.81 178 GLN A N 1
ATOM 1395 C CA . GLN A 1 178 ? 25.334 3.908 -2.511 1.00 65.81 178 GLN A CA 1
ATOM 1396 C C . GLN A 1 178 ? 25.475 2.942 -1.319 1.00 65.81 178 GLN A C 1
ATOM 1398 O O . GLN A 1 178 ? 25.293 3.332 -0.167 1.00 65.81 178 GLN A O 1
ATOM 1403 N N . GLN A 1 179 ? 25.825 1.675 -1.567 1.00 65.12 179 GLN A N 1
ATOM 1404 C CA . GLN A 1 179 ? 25.942 0.632 -0.538 1.00 65.12 179 GLN A CA 1
ATOM 1405 C C . GLN A 1 179 ? 27.032 0.936 0.502 1.00 65.12 179 GLN A C 1
ATOM 1407 O O . GLN A 1 179 ? 26.966 0.461 1.632 1.00 65.12 179 GLN A O 1
ATOM 1412 N N . HIS A 1 180 ? 28.022 1.757 0.143 1.00 58.50 180 HIS A N 1
ATOM 1413 C CA . HIS A 1 180 ? 29.095 2.183 1.044 1.00 58.50 180 HIS A CA 1
ATOM 1414 C C . HIS A 1 180 ? 28.699 3.333 1.986 1.00 58.50 180 HIS A C 1
ATOM 1416 O O . HIS A 1 180 ? 29.485 3.700 2.857 1.00 58.50 180 HIS A O 1
ATOM 1422 N N . THR A 1 181 ? 27.506 3.917 1.834 1.00 71.75 181 THR A N 1
ATOM 1423 C CA . THR A 1 181 ? 27.078 5.061 2.650 1.00 71.75 181 THR A CA 1
ATOM 1424 C C . THR A 1 181 ? 26.582 4.647 4.034 1.00 71.75 181 THR A C 1
ATOM 1426 O O . THR A 1 181 ? 26.046 3.553 4.229 1.00 71.75 181 THR A O 1
ATOM 1429 N N . LEU A 1 182 ? 26.711 5.560 5.005 1.00 68.81 182 LEU A N 1
ATOM 1430 C CA . LEU A 1 182 ? 26.161 5.379 6.354 1.00 68.81 182 LEU A CA 1
ATOM 1431 C C . LEU A 1 182 ? 24.643 5.157 6.327 1.00 68.81 182 LEU A C 1
ATOM 1433 O O . LEU A 1 182 ? 24.139 4.368 7.115 1.00 68.81 182 LEU A O 1
ATOM 1437 N N . LEU A 1 183 ? 23.937 5.772 5.372 1.00 67.31 183 LEU A N 1
ATOM 1438 C CA . LEU A 1 183 ? 22.507 5.562 5.130 1.00 67.31 183 LEU A CA 1
ATOM 1439 C C . LEU A 1 183 ? 22.167 4.094 4.841 1.00 67.31 183 LEU A C 1
ATOM 1441 O O . LEU A 1 183 ? 21.196 3.583 5.388 1.00 67.31 183 LEU A O 1
ATOM 1445 N N . HIS A 1 184 ? 22.972 3.391 4.036 1.00 67.75 184 HIS A N 1
ATOM 1446 C CA . HIS A 1 184 ? 22.736 1.970 3.764 1.00 67.75 184 HIS A CA 1
ATOM 1447 C C . HIS A 1 184 ? 22.995 1.093 4.994 1.00 67.75 184 HIS A C 1
ATOM 1449 O O . HIS A 1 184 ? 22.232 0.166 5.250 1.00 67.75 184 HIS A O 1
ATOM 1455 N N . ARG A 1 185 ? 24.032 1.415 5.781 1.00 65.81 185 ARG A N 1
ATOM 1456 C CA . ARG A 1 185 ? 24.336 0.699 7.031 1.00 65.81 185 ARG A CA 1
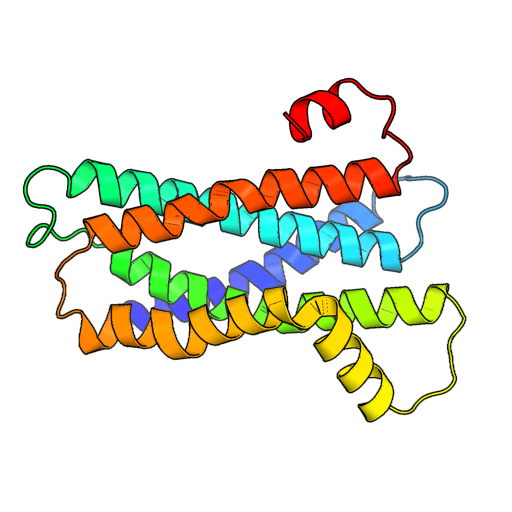ATOM 1457 C C . ARG A 1 185 ? 23.267 0.915 8.102 1.00 65.81 185 ARG A C 1
ATOM 1459 O O . ARG A 1 185 ? 22.889 -0.043 8.756 1.00 65.81 185 ARG A O 1
ATOM 1466 N N . LEU A 1 186 ? 22.767 2.141 8.251 1.00 70.12 186 LEU A N 1
ATOM 1467 C CA . LEU A 1 186 ? 21.700 2.473 9.200 1.00 70.12 186 LEU A CA 1
ATOM 1468 C C . LEU A 1 186 ? 20.348 1.881 8.792 1.00 70.12 186 LEU A C 1
ATOM 1470 O O . LEU A 1 186 ? 19.561 1.531 9.655 1.00 70.12 186 LEU A O 1
ATOM 1474 N N . ASN A 1 187 ? 20.081 1.742 7.492 1.00 74.75 187 ASN A N 1
ATOM 1475 C CA . ASN A 1 187 ? 18.846 1.134 6.994 1.00 74.75 187 ASN A CA 1
ATOM 1476 C C . ASN A 1 187 ? 18.827 -0.406 7.107 1.00 74.75 187 ASN A C 1
ATOM 1478 O O . ASN A 1 187 ? 17.779 -1.010 6.898 1.00 74.75 187 ASN A O 1
ATOM 1482 N N . GLY A 1 188 ? 19.981 -1.046 7.331 1.00 59.47 188 GLY A N 1
ATOM 1483 C CA . GLY A 1 188 ? 20.117 -2.504 7.462 1.00 59.47 188 GLY A CA 1
ATOM 1484 C C . GLY A 1 188 ? 20.399 -3.003 8.885 1.00 59.47 188 GLY A C 1
ATOM 1485 O O . GLY A 1 188 ? 20.591 -4.207 9.048 1.00 59.47 188 GLY A O 1
ATOM 1486 N N . LEU A 1 189 ? 20.469 -2.094 9.865 1.00 48.03 189 LEU A N 1
ATOM 1487 C CA . LEU A 1 189 ? 20.489 -2.373 11.308 1.00 48.03 189 LEU A CA 1
ATOM 1488 C C . LEU A 1 189 ? 19.055 -2.494 11.830 1.00 48.03 189 LEU A C 1
ATOM 1490 O O . LEU A 1 189 ? 18.844 -3.350 12.714 1.00 48.03 189 LEU A O 1
#

Radius of gyration: 18.47 Å; chains: 1; bounding box: 52×34×53 Å

Organism: Callorhinchus milii (NCBI:txid7868)

pLDDT: mean 83.61, std 9.75, range [48.03, 95.31]

Secondary structure (DSSP, 8-state):
-HHHHHHHHHHHHHHHHHHHHHHHHHTS--TT--HHHHHHHHHHHHHHHHHHHHHHHHHHHHHHTSSSTTT---HHHHHHHHHHHHHHHHHHHHHHHHHHHHHHHTT---S-HHHHHHHHHHHSHHHHHHHHHIIIIIHHIIIIISTT--HHHHHHHHHGGGHHHHHHHHHHHHHTTGGGSHHHHHHT-

InterPro domains:
  IPR006634 TRAM/LAG1/CLN8 homology domain [PF03798] (42-180)
  IPR006634 TRAM/LAG1/CLN8 homology domain [PS50922] (36-189)
  IPR050846 TLC domain-containing [PTHR1343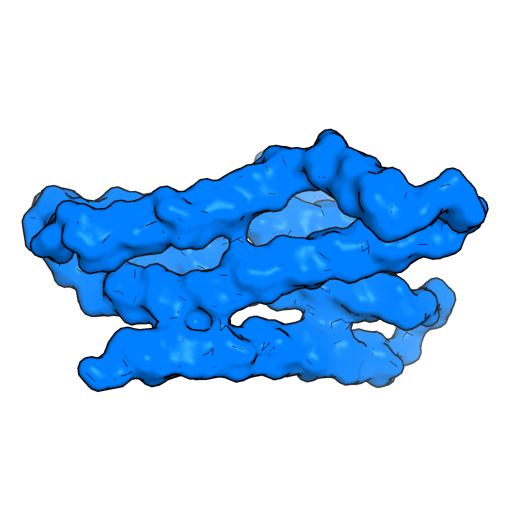9] (10-189)

Foldseek 3Di:
DLLVVLLVLLLCPLVVQLVVQLVVVVPDPDPPDDSLLSLLLSLLVSLLVLLVVLLVLLVVLQVQCVPPQWADFDPSLSSSLSNCLSVLVVSLVSLLVSLVSVCVVVVVPDDPPVVSVVVSCVVCVVVNVVSCCSNVPVSCCSHPVSPRTRSNVSSVVSSVSNLSNLVSVLVVCVVVVVCVDPSNVVSVD